Protein 3E19 (pdb70)

Solvent-accessible surface area: 13206 Å² total; per-residue (Å²): 158,109,80,32,37,0,34,123,5,21,98,47,42,96,0,56,1,68,71,23,77,49,46,109,70,3,77,36,81,0,4,8,6,0,3,5,61,27,0,63,1,45,0,65,104,88,134,34,8,1,15,0,24,1,28,43,4,91,0,0,0,12,68,63,24,0,26,99,0,27,0,94,56,123,125,38,36,0,0,14,66,4,21,95,47,38,105,0,60,1,68,59,28,11,13,38,100,83,5,75,41,111,0,4,43,11,0,2,4,58,23,0,61,0,49,0,60,87,24,107,30,83,24,80,0,36,0,24,0,28,62,17,168,44,61,2,38,18,6,18,0,0,21,0,25,0,102,60,122,214,101,92,66,21,27,0,26,126,5,25,82,56,32,102,0,51,2,57,66,21,75,49,32,36,120,6,102,107,117,0,4,51,24,0,1,4,58,23,0,51,0,67,0,53,67,32,78,122,157,5,69,0,28,0,22,0,31,40,8,148,46,61,5,40,72,63,42,0,23,103,0,32,0,98,75,134,145,134,80,32,31,0,10,122,5,26,91,48,3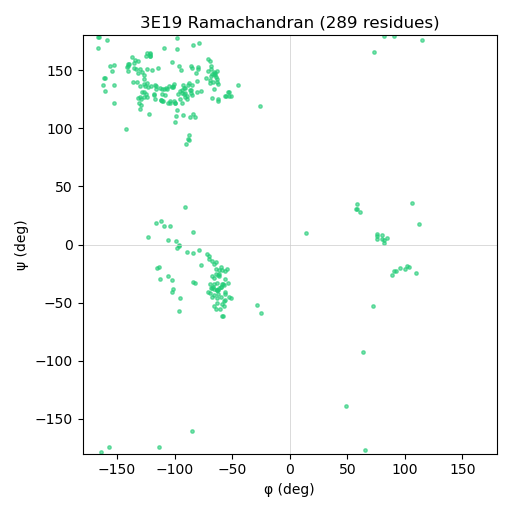0,107,0,50,2,45,57,52,123,145,21,127,34,119,1,4,16,18,0,1,3,60,28,0,68,0,56,0,83,76,21,78,108,159,14,74,0,20,0,24,0,28,59,5,140,29,52,3,39,66,62,30,0,28,85,0,22,0,86,80,102

InterPro domains:
  IPR007167 Ferrous iron transporter FeoA-like domain [PF04023] (5-76)
  IPR007167 Ferrous iron transporter FeoA-like domain [SM00899] (5-76)
  IPR008988 Transcriptional repressor, C-terminal [SSF50037] (7-76)
  IPR038157 Ferrous iron transporter, core domain [G3DSA:2.30.30.90] (14-77)

Foldseek 3Di:
DDKAQQLPDAAFWKWFFAFFDDDDVLVVVCVVQVRDGGWMKGFHHQVAFTWIATPNDIDTDHSVSSRRTITDID/DKDQQLPDAAFWKWFWAFFDDDPVLVVVCVVQVRDGGWMKGWHHHDPFFQTWMATPRDIDTHGSVSSRRIITGID/DWDKAQQLPDAAAWKWFWQFFPDPDPLCVVQVVLVQDGGWMKGWHHADPFDFTWIATPNDIDTHRSVSSRRTITTTD/DDKAQQLPDAAFWKWFWQDFLVCVVVCVVQVRDGGWIKGFHHDDPPAQTWMATPRRIDTHGSVRSRRTITGID

Nearest PDB structures (foldseek):
  3e19-assembly1_B  TM=1.014E+00  e=3.925E-15  Thermococcus thioreducens
  3e19-assembly1_A  TM=9.935E-01  e=1.085E-12  Thermococcus thioreducens
  3e19-assembly1_D  TM=9.941E-01  e=1.085E-12  Thermococcus thioreducens
  7r7b-assembly2_B  TM=9.389E-01  e=4.809E-07  Bacteroides fragilis
  2k4y-assembly1_A  TM=8.897E-01  e=1.355E-05  Clostridium acetobutylicum

Structure (mmCIF, N/CA/C/O backbone):
data_3E19
#
_entry.id   3E19
#
_cell.length_a   93.786
_cell.length_b   68.386
_cell.length_c   68.969
_cell.angle_alpha   90.00
_cell.angle_beta   132.67
_cell.angle_gamma   90.00
#
_symmetry.space_group_name_H-M   'C 1 2 1'
#
loop_
_entity.id
_entity.type
_entity.pdbx_description
1 polymer FeoA
2 non-polymer 'PHOSPHATE ION'
3 non-polymer GLYCEROL
4 water water
#
loop_
_atom_site.group_PDB
_atom_site.id
_atom_site.type_symbol
_atom_site.label_atom_id
_atom_site.label_alt_id
_atom_site.label_comp_id
_atom_site.label_asym_id
_atom_site.label_entity_id
_atom_site.label_seq_id
_atom_site.pdbx_PDB_ins_code
_atom_site.Cartn_x
_atom_site.Cartn_y
_atom_site.Cartn_z
_atom_site.occupancy
_atom_site.B_iso_or_equiv
_atom_site.auth_seq_id
_atom_site.auth_comp_id
_atom_site.auth_asym_id
_atom_site.auth_atom_id
_atom_site.pdbx_PDB_model_num
ATOM 1 N N . LEU A 1 2 ? 1.328 -9.393 8.686 1.00 39.95 2 LEU A N 1
ATOM 2 C CA . LEU A 1 2 ? 0.041 -8.690 8.333 1.00 39.84 2 LEU A CA 1
ATOM 3 C C . LEU A 1 2 ? 0.036 -7.245 8.820 1.00 38.31 2 LEU A C 1
ATOM 4 O O . LEU A 1 2 ? -1.010 -6.581 8.822 1.00 38.96 2 LEU A O 1
ATOM 9 N N . MET A 1 3 ? 1.217 -6.771 9.209 1.00 35.17 3 MET A N 1
ATOM 10 C CA . MET A 1 3 ? 1.383 -5.466 9.765 1.00 32.56 3 MET A CA 1
ATOM 11 C C . MET A 1 3 ? 1.971 -4.485 8.736 1.00 28.35 3 MET A C 1
ATOM 12 O O . MET A 1 3 ? 2.606 -4.865 7.767 1.00 25.56 3 MET A O 1
ATOM 17 N N . VAL A 1 4 ? 1.733 -3.216 8.980 1.00 25.34 4 VAL A N 1
ATOM 18 C CA . VAL A 1 4 ? 2.485 -2.151 8.342 1.00 22.59 4 VAL A CA 1
ATOM 19 C C . VAL A 1 4 ? 3.594 -1.778 9.300 1.00 21.82 4 VAL A C 1
ATOM 20 O O . VAL A 1 4 ? 3.343 -1.502 10.483 1.00 21.55 4 VAL A O 1
ATOM 24 N N . VAL A 1 5 ? 4.824 -1.832 8.796 1.00 19.87 5 VAL A N 1
ATOM 25 C CA . VAL A 1 5 ? 5.988 -1.451 9.567 1.00 19.80 5 VAL A CA 1
ATOM 26 C C . VAL A 1 5 ? 6.911 -0.583 8.761 1.00 19.78 5 VAL A C 1
ATOM 27 O O . VAL A 1 5 ? 6.891 -0.664 7.515 1.00 17.52 5 VAL A O 1
ATOM 31 N N . PRO A 1 6 ? 7.767 0.190 9.467 1.00 19.36 6 PRO A N 1
ATOM 32 C CA . PRO A 1 6 ? 8.771 0.933 8.729 1.00 19.13 6 PRO A CA 1
ATOM 33 C C . PRO A 1 6 ? 9.743 -0.042 8.046 1.00 19.26 6 PRO A C 1
ATOM 34 O O . PRO A 1 6 ? 9.964 -1.162 8.530 1.00 19.44 6 PRO A O 1
ATOM 38 N N . LEU A 1 7 ? 10.226 0.332 6.863 1.00 17.89 7 LEU A N 1
ATOM 39 C CA . LEU A 1 7 ? 11.170 -0.514 6.135 1.00 18.90 7 LEU A CA 1
ATOM 40 C C . LEU A 1 7 ? 12.365 -0.863 7.005 1.00 19.78 7 LEU A C 1
ATOM 41 O O . LEU A 1 7 ? 12.929 -1.958 6.886 1.00 19.09 7 LEU A O 1
ATOM 46 N N . SER A 1 8 ? 12.735 0.077 7.872 1.00 21.70 8 SER A N 1
ATOM 47 C CA . SER A 1 8 ? 13.832 -0.114 8.817 1.00 23.97 8 SER A CA 1
ATOM 48 C C . SER A 1 8 ? 13.634 -1.345 9.713 1.00 26.97 8 SER A C 1
ATOM 49 O O . SER A 1 8 ? 14.618 -1.882 10.217 1.00 29.68 8 SER A O 1
ATOM 52 N N . GLU A 1 9 ? 12.408 -1.832 9.906 1.00 28.19 9 GLU A N 1
ATOM 53 C CA . GLU A 1 9 ? 12.211 -3.007 10.776 1.00 29.47 9 GLU A CA 1
ATOM 54 C C . GLU A 1 9 ? 12.134 -4.304 10.022 1.00 29.09 9 GLU A C 1
ATOM 55 O O . GLU A 1 9 ? 11.946 -5.348 10.636 1.00 29.68 9 GLU A O 1
ATOM 61 N N . MET A 1 10 ? 12.241 -4.284 8.705 1.00 27.92 10 MET A N 1
ATOM 62 C CA . MET A 1 10 ? 12.001 -5.504 7.972 1.00 27.81 10 MET A CA 1
ATOM 63 C C . MET A 1 10 ? 13.270 -6.333 7.899 1.00 27.69 10 MET A C 1
ATOM 64 O O . MET A 1 10 ? 14.352 -5.809 8.021 1.00 27.94 10 MET A O 1
ATOM 69 N N . GLY A 1 11 ? 13.099 -7.640 7.759 1.00 27.54 11 GLY A N 1
ATOM 70 C CA . GLY A 1 11 ? 14.232 -8.567 7.770 1.00 27.92 11 GLY A CA 1
ATOM 71 C C . GLY A 1 11 ? 14.521 -9.179 6.417 1.00 26.65 11 GLY A C 1
ATOM 72 O O . GLY A 1 11 ? 13.730 -9.068 5.501 1.00 24.89 11 GLY A O 1
ATOM 73 N N . PRO A 1 12 ? 15.674 -9.863 6.302 1.00 26.86 12 PRO A N 1
ATOM 74 C CA . PRO A 1 12 ? 16.097 -10.487 5.066 1.00 25.98 12 PRO A CA 1
ATOM 75 C C . PRO A 1 12 ? 15.009 -11.397 4.535 1.00 25.54 12 PRO A C 1
ATOM 76 O O . PRO A 1 12 ? 14.426 -12.161 5.276 1.00 26.15 12 PRO A O 1
ATOM 80 N N . GLY A 1 13 ? 14.678 -11.264 3.264 1.00 24.20 13 GLY A N 1
ATOM 81 C CA . GLY A 1 13 ? 13.595 -12.034 2.728 1.00 24.53 13 GLY A CA 1
ATOM 82 C C . GLY A 1 13 ? 12.230 -11.397 2.796 1.00 24.09 13 GLY A C 1
ATOM 83 O O . GLY A 1 13 ? 11.372 -11.753 2.015 1.00 25.24 13 GLY A O 1
ATOM 84 N N . ASP A 1 14 ? 12.026 -10.450 3.696 1.00 23.64 14 ASP A N 1
ATOM 85 C CA . ASP A 1 14 ? 10.722 -9.792 3.799 1.00 23.84 14 ASP A CA 1
ATOM 86 C C . ASP A 1 14 ? 10.403 -9.024 2.510 1.00 24.16 14 ASP A C 1
ATOM 87 O O . ASP A 1 14 ? 11.282 -8.353 1.932 1.00 23.24 14 ASP A O 1
ATOM 92 N N . LYS A 1 15 ? 9.134 -9.099 2.106 1.00 22.72 15 LYS A N 1
ATOM 93 C CA . LYS A 1 15 ? 8.609 -8.436 0.928 1.00 22.61 15 LYS A CA 1
ATOM 94 C C . LYS A 1 15 ? 7.411 -7.646 1.403 1.00 21.11 15 LYS A C 1
ATOM 95 O O . LYS A 1 15 ? 6.666 -8.088 2.299 1.00 20.26 15 LYS A O 1
ATOM 101 N N . GLY A 1 16 ? 7.186 -6.495 0.789 1.00 18.74 16 GLY A N 1
ATOM 102 C CA . GLY A 1 16 ? 6.042 -5.674 1.138 1.00 18.34 16 GLY A CA 1
ATOM 103 C C . GLY A 1 16 ? 5.744 -4.589 0.134 1.00 17.54 16 GLY A C 1
ATOM 104 O O . GLY A 1 16 ? 6.477 -4.431 -0.851 1.00 17.75 16 GLY A O 1
ATOM 105 N N . ILE A 1 17 ? 4.686 -3.839 0.423 1.00 17.57 17 ILE A N 1
ATOM 106 C CA . ILE A 1 17 ? 4.166 -2.781 -0.465 1.00 18.84 17 ILE A CA 1
ATOM 107 C C . ILE A 1 17 ? 4.288 -1.467 0.270 1.00 17.19 17 ILE A C 1
ATOM 108 O O . ILE A 1 17 ? 3.785 -1.314 1.419 1.00 16.59 17 ILE A O 1
ATOM 113 N N . VAL A 1 18 ? 4.949 -0.522 -0.371 1.00 15.75 18 VAL A N 1
ATOM 114 C CA . VAL A 1 18 ? 5.039 0.809 0.155 1.00 14.70 18 VAL A CA 1
ATOM 115 C C . VAL A 1 18 ? 3.635 1.418 0.237 1.00 15.21 18 VAL A C 1
ATOM 116 O O . VAL A 1 18 ? 2.912 1.468 -0.753 1.00 14.44 18 VAL A O 1
ATOM 120 N N . VAL A 1 19 ? 3.242 1.861 1.435 1.00 15.21 19 VAL A N 1
ATOM 121 C CA . VAL A 1 19 ? 1.930 2.498 1.636 1.00 16.18 19 VAL A CA 1
ATOM 122 C C . VAL A 1 19 ? 1.989 3.974 2.051 1.00 17.61 19 VAL A C 1
ATOM 123 O O . VAL A 1 19 ? 1.003 4.687 1.881 1.00 18.30 19 VAL A O 1
ATOM 127 N N . ASN A 1 20 ? 3.119 4.449 2.580 1.00 18.07 20 ASN A N 1
ATOM 128 C CA . ASN A 1 20 ? 3.199 5.813 3.079 1.00 19.17 20 ASN A CA 1
ATOM 129 C C . ASN A 1 20 ? 4.649 6.207 3.205 1.00 19.04 20 ASN A C 1
ATOM 130 O O . ASN A 1 20 ? 5.484 5.396 3.615 1.00 18.77 20 ASN A O 1
ATOM 135 N N . ILE A 1 21 ? 4.949 7.430 2.780 1.00 19.34 21 ILE A N 1
ATOM 136 C CA . ILE A 1 21 ? 6.254 8.004 2.944 1.00 20.99 21 ILE A CA 1
ATOM 137 C C . ILE A 1 21 ? 6.110 9.137 3.983 1.00 22.31 21 ILE A C 1
ATOM 138 O O . ILE A 1 21 ? 5.288 10.037 3.820 1.00 22.10 21 ILE A O 1
ATOM 143 N N . LEU A 1 22 ? 6.877 9.080 5.053 1.00 23.19 22 LEU A N 1
ATOM 144 C CA . LEU A 1 22 ? 6.837 10.137 6.056 1.00 25.66 22 LEU A CA 1
ATOM 145 C C . LEU A 1 22 ? 7.891 11.224 5.782 1.00 27.63 22 LEU A C 1
ATOM 146 O O . LEU A 1 22 ? 9.024 10.940 5.437 1.00 27.12 22 LEU A O 1
ATOM 151 N N . GLY A 1 23 ? 7.492 12.477 5.934 1.00 30.84 23 GLY A N 1
ATOM 152 C CA . GLY A 1 23 ? 8.458 13.538 6.171 1.00 32.83 23 GLY A CA 1
ATOM 153 C C . GLY A 1 23 ? 8.757 14.481 5.049 1.00 34.16 23 GLY A C 1
ATOM 154 O O . GLY A 1 23 ? 9.911 14.951 4.928 1.00 37.39 23 GLY A O 1
ATOM 155 N N . GLY A 1 24 ? 7.751 14.809 4.248 1.00 34.40 24 GLY A N 1
ATOM 156 C CA . GLY A 1 24 ? 7.853 15.999 3.424 1.00 35.05 24 GLY A CA 1
ATOM 157 C C . GLY A 1 24 ? 8.441 15.773 2.049 1.00 35.51 24 GLY A C 1
ATOM 158 O O . GLY A 1 24 ? 8.804 14.642 1.686 1.00 36.69 24 GLY A O 1
ATOM 159 N N . HIS A 1 25 ? 8.534 16.848 1.278 1.00 34.86 25 HIS A N 1
ATOM 160 C CA . HIS A 1 25 ? 8.974 16.748 -0.105 1.00 34.65 25 HIS A CA 1
ATOM 161 C C . HIS A 1 25 ? 10.409 16.239 -0.206 1.00 33.30 25 HIS A C 1
ATOM 162 O O . HIS A 1 25 ? 10.733 15.531 -1.157 1.00 32.86 25 HIS A O 1
ATOM 169 N N . ASN A 1 26 ? 11.254 16.577 0.769 1.00 30.95 26 ASN A N 1
ATOM 170 C CA . ASN A 1 26 ? 12.656 16.223 0.689 1.00 29.80 26 ASN A CA 1
ATOM 171 C C . ASN A 1 26 ? 12.765 14.717 0.835 1.00 27.13 26 ASN A C 1
ATOM 172 O O . ASN A 1 26 ? 13.515 14.120 0.085 1.00 25.42 26 ASN A O 1
ATOM 177 N N . ALA A 1 27 ? 11.994 14.124 1.764 1.00 24.88 27 ALA A N 1
ATOM 178 C CA . ALA A 1 27 ? 12.003 12.660 1.983 1.00 23.92 27 ALA A CA 1
ATOM 179 C C . ALA A 1 27 ? 11.516 11.950 0.737 1.00 22.62 27 ALA A C 1
ATOM 180 O O . ALA A 1 27 ? 12.139 11.023 0.270 1.00 21.02 27 ALA A O 1
ATOM 182 N N . ARG A 1 28 ? 10.367 12.374 0.214 1.00 22.35 28 ARG A N 1
ATOM 183 C CA . ARG A 1 28 ? 9.848 11.791 -0.996 1.00 22.21 28 ARG A CA 1
ATOM 184 C C . ARG A 1 28 ? 10.816 11.856 -2.178 1.00 20.43 28 ARG A C 1
ATOM 185 O O . ARG A 1 28 ? 10.909 10.903 -2.922 1.00 18.44 28 ARG A O 1
ATOM 193 N N . GLN A 1 29 ? 11.495 12.998 -2.364 1.00 19.13 29 GLN A N 1
ATOM 194 C CA . GLN A 1 29 ? 12.492 13.191 -3.418 1.00 19.77 29 GLN A CA 1
ATOM 195 C C . GLN A 1 29 ? 13.692 12.250 -3.231 1.00 19.27 29 GLN A C 1
ATOM 196 O O . GLN A 1 29 ? 14.205 11.722 -4.188 1.00 20.04 29 GLN A O 1
ATOM 202 N N . LYS A 1 30 ? 14.114 12.045 -1.996 1.00 18.35 30 LYS A N 1
ATOM 203 C CA . LYS A 1 30 ? 15.207 11.146 -1.713 1.00 19.52 30 LYS A CA 1
ATOM 204 C C . LYS A 1 30 ? 14.857 9.673 -2.002 1.00 18.80 30 LYS A C 1
ATOM 205 O O . LYS A 1 30 ? 15.683 8.921 -2.476 1.00 19.21 30 LYS A O 1
ATOM 211 N N . LEU A 1 31 ? 13.619 9.295 -1.709 1.00 17.47 31 LEU A N 1
ATOM 212 C CA . LEU A 1 31 ? 13.187 7.872 -1.741 1.00 16.74 31 LEU A CA 1
ATOM 213 C C . LEU A 1 31 ? 12.797 7.403 -3.119 1.00 16.28 31 LEU A C 1
ATOM 214 O O . LEU A 1 31 ? 12.979 6.232 -3.466 1.00 15.93 31 LEU A O 1
ATOM 219 N N . VAL A 1 32 ? 12.247 8.316 -3.926 1.00 15.61 32 VAL A N 1
ATOM 220 C CA . VAL A 1 32 ? 11.818 7.963 -5.271 1.00 16.46 32 VAL A CA 1
ATOM 221 C C . VAL A 1 32 ? 13.011 7.551 -6.147 1.00 16.20 32 VAL A C 1
ATOM 222 O O . VAL A 1 32 ? 12.823 6.853 -7.121 1.00 16.13 32 VAL A O 1
ATOM 226 N N . SER A 1 33 ? 14.224 7.957 -5.777 1.00 16.06 33 SER A N 1
ATOM 227 C CA . SER A 1 33 ? 15.445 7.516 -6.480 1.00 16.64 33 SER A CA 1
ATOM 228 C C . SER A 1 33 ? 15.706 6.019 -6.382 1.00 16.55 33 SER A C 1
ATOM 229 O O . SER A 1 33 ? 16.552 5.461 -7.096 1.00 15.37 33 SER A O 1
ATOM 234 N N . MET A 1 34 ? 15.010 5.367 -5.450 1.00 16.87 34 MET A N 1
ATOM 235 C CA . MET A 1 34 ? 15.109 3.946 -5.282 1.00 16.97 34 MET A CA 1
ATOM 236 C C . MET A 1 34 ? 13.770 3.279 -5.571 1.00 16.75 34 MET A C 1
ATOM 237 O O . MET A 1 34 ? 13.532 2.135 -5.161 1.00 18.55 34 MET A O 1
ATOM 242 N N . GLY A 1 35 ? 12.879 3.972 -6.257 1.00 16.91 35 GLY A N 1
ATOM 243 C CA . GLY A 1 35 ? 11.607 3.397 -6.614 1.00 17.54 35 GLY A CA 1
ATOM 244 C C . GLY A 1 35 ? 10.593 3.413 -5.493 1.00 17.61 35 GLY A C 1
ATOM 245 O O . GLY A 1 35 ? 9.514 2.887 -5.656 1.00 18.69 35 GLY A O 1
ATOM 246 N N . LEU A 1 36 ? 10.901 4.012 -4.345 1.00 16.97 36 LEU A N 1
ATOM 247 C CA . LEU A 1 36 ? 10.003 3.913 -3.188 1.00 16.30 36 LEU A CA 1
ATOM 248 C C . LEU A 1 36 ? 8.922 4.978 -3.152 1.00 16.72 36 LEU A C 1
ATOM 249 O O . LEU A 1 36 ? 9.137 6.093 -2.662 1.00 17.43 36 LEU A O 1
ATOM 254 N N . THR A 1 37 ? 7.788 4.670 -3.771 1.00 15.68 37 THR A N 1
ATOM 255 C CA A THR A 1 37 ? 6.595 5.525 -3.779 0.50 16.65 37 THR A CA 1
ATOM 256 C CA B THR A 1 37 ? 6.607 5.538 -3.693 0.50 15.67 37 THR A CA 1
ATOM 257 C C . THR A 1 37 ? 5.437 4.596 -3.446 1.00 16.23 37 THR A C 1
ATOM 258 O O . THR A 1 37 ? 5.580 3.381 -3.638 1.00 15.23 37 THR A O 1
ATOM 265 N N . PRO A 1 38 ? 4.326 5.137 -2.918 1.00 16.78 38 PRO A N 1
ATOM 266 C CA . PRO A 1 38 ? 3.200 4.244 -2.568 1.00 17.07 38 PRO A CA 1
ATOM 267 C C . PRO A 1 38 ? 2.694 3.399 -3.717 1.00 17.03 38 PRO A C 1
ATOM 268 O O . PRO A 1 38 ? 2.389 3.911 -4.816 1.00 17.48 38 PRO A O 1
ATOM 272 N N . GLY A 1 39 ? 2.616 2.099 -3.458 1.00 16.83 39 GLY A N 1
ATOM 273 C CA . GLY A 1 39 ? 2.250 1.131 -4.483 1.00 15.92 39 GLY A CA 1
ATOM 274 C C . GLY A 1 39 ? 3.388 0.233 -4.927 1.00 15.74 39 GLY A C 1
ATOM 275 O O . GLY A 1 39 ? 3.156 -0.852 -5.428 1.00 14.68 39 GLY A O 1
ATOM 276 N N . ALA A 1 40 ? 4.625 0.677 -4.775 1.00 15.65 40 ALA A N 1
ATOM 277 C CA . ALA A 1 40 ? 5.782 -0.081 -5.234 1.00 16.27 40 ALA A CA 1
ATOM 278 C C . ALA A 1 40 ? 6.004 -1.313 -4.370 1.00 17.64 40 ALA A C 1
ATOM 279 O O . ALA A 1 40 ? 5.673 -1.286 -3.183 1.00 18.38 40 ALA A O 1
ATOM 281 N N . THR A 1 41 ? 6.554 -2.392 -4.944 1.00 18.40 41 THR A N 1
ATOM 282 C CA . THR A 1 41 ? 6.882 -3.597 -4.158 1.00 18.98 41 THR A CA 1
ATOM 283 C C . THR A 1 41 ? 8.368 -3.598 -3.861 1.00 18.69 41 THR A C 1
ATOM 284 O O . THR A 1 41 ? 9.158 -3.243 -4.714 1.00 17.45 41 THR A O 1
ATOM 288 N N . ILE A 1 42 ? 8.731 -3.966 -2.640 1.00 18.24 42 ILE A N 1
ATOM 289 C CA . ILE A 1 42 ? 10.115 -3.888 -2.167 1.00 19.47 42 ILE A CA 1
ATOM 290 C C . ILE A 1 42 ? 10.465 -5.206 -1.496 1.00 19.82 42 ILE A C 1
ATOM 291 O O . ILE A 1 42 ? 9.607 -5.824 -0.844 1.00 19.73 42 ILE A O 1
ATOM 296 N N . GLN A 1 43 ? 11.683 -5.694 -1.723 1.00 19.75 43 GLN A N 1
ATOM 297 C CA . GLN A 1 43 ? 12.160 -6.835 -0.948 1.00 21.80 43 GLN A CA 1
ATOM 298 C C . GLN A 1 43 ? 13.422 -6.452 -0.192 1.00 20.74 43 GLN A C 1
ATOM 299 O O . GLN A 1 43 ? 14.291 -5.754 -0.752 1.00 19.09 43 GLN A O 1
ATOM 305 N N . VAL A 1 44 ? 13.497 -6.863 1.066 1.00 20.38 44 VAL A N 1
ATOM 306 C CA . VAL A 1 44 ? 14.722 -6.651 1.856 1.00 20.85 44 VAL A CA 1
ATOM 307 C C . VAL A 1 44 ? 15.583 -7.904 1.638 1.00 21.71 44 VAL A C 1
ATOM 308 O O . VAL A 1 44 ? 15.107 -9.043 1.779 1.00 21.18 44 VAL A O 1
ATOM 312 N N . LEU A 1 45 ? 16.817 -7.664 1.230 1.00 21.51 45 LEU A N 1
ATOM 313 C CA . LEU A 1 45 ? 17.765 -8.703 0.979 1.00 22.82 45 LEU A CA 1
ATOM 314 C C . LEU A 1 45 ? 18.632 -8.920 2.224 1.00 25.03 45 LEU A C 1
ATOM 315 O O . LEU A 1 45 ? 18.837 -10.058 2.634 1.00 25.50 45 LEU A O 1
ATOM 320 N N . GLU A 1 46 ? 19.129 -7.830 2.821 1.00 25.80 46 GLU A N 1
ATOM 321 C CA . GLU A 1 46 ? 19.888 -7.905 4.055 1.00 27.70 46 GLU A CA 1
ATOM 322 C C . GLU A 1 46 ? 19.785 -6.644 4.852 1.00 28.33 46 GLU A C 1
ATOM 323 O O . GLU A 1 46 ? 19.491 -5.584 4.294 1.00 25.15 46 GLU A O 1
ATOM 329 N N . SER A 1 47 ? 19.968 -6.751 6.167 1.00 30.10 47 SER A N 1
ATOM 330 C CA . SER A 1 47 ? 20.124 -5.552 6.988 1.00 32.67 47 SER A CA 1
ATOM 331 C C . SER A 1 47 ? 21.562 -5.512 7.550 1.00 34.52 47 SER A C 1
ATOM 332 O O . SER A 1 47 ? 22.481 -4.940 6.873 1.00 35.99 47 SER A O 1
ATOM 335 N N . MET A 1 50 ? 25.672 -2.561 11.432 1.00 36.98 50 MET A N 1
ATOM 336 C CA . MET A 1 50 ? 26.700 -1.516 11.194 1.00 36.54 50 MET A CA 1
ATOM 337 C C . MET A 1 50 ? 26.611 -0.793 9.842 1.00 36.35 50 MET A C 1
ATOM 338 O O . MET A 1 50 ? 27.543 -0.020 9.442 1.00 37.07 50 MET A O 1
ATOM 340 N N . GLY A 1 51 ? 25.516 -1.034 9.116 1.00 33.91 51 GLY A N 1
ATOM 341 C CA . GLY A 1 51 ? 25.500 -0.693 7.715 1.00 31.50 51 GLY A CA 1
ATOM 342 C C . GLY A 1 51 ? 24.096 -0.503 7.214 1.00 29.33 51 GLY A C 1
ATOM 343 O O . GLY A 1 51 ? 23.151 -0.531 7.996 1.00 29.49 51 GLY A O 1
ATOM 344 N N . PRO A 1 52 ? 23.949 -0.306 5.905 1.00 26.91 52 PRO A N 1
ATOM 345 C CA . PRO A 1 52 ? 22.629 -0.035 5.407 1.00 25.85 52 PRO A CA 1
ATOM 346 C C . PRO A 1 52 ? 21.843 -1.294 5.161 1.00 24.23 52 PRO A C 1
ATOM 347 O O . PRO A 1 52 ? 22.362 -2.403 5.209 1.00 23.57 52 PRO A O 1
ATOM 351 N N . ILE A 1 53 ? 20.571 -1.102 4.877 1.00 22.65 53 ILE A N 1
ATOM 352 C CA . ILE A 1 53 ? 19.730 -2.173 4.413 1.00 21.66 53 ILE A CA 1
ATOM 353 C C . ILE A 1 53 ? 19.907 -2.300 2.917 1.00 20.59 53 ILE A C 1
ATOM 354 O O . ILE A 1 53 ? 19.907 -1.271 2.200 1.00 20.11 53 ILE A O 1
ATOM 359 N N . ILE A 1 54 ? 20.014 -3.537 2.417 1.00 19.38 54 ILE A N 1
ATOM 360 C CA . ILE A 1 54 ? 20.089 -3.791 0.982 1.00 19.51 54 ILE A CA 1
ATOM 361 C C . ILE A 1 54 ? 18.688 -4.239 0.563 1.00 18.52 54 ILE A C 1
ATOM 362 O O . ILE A 1 54 ? 18.127 -5.184 1.142 1.00 18.34 54 ILE A O 1
ATOM 367 N N . ILE A 1 55 ? 18.132 -3.509 -0.395 1.00 17.02 55 ILE A N 1
ATOM 368 C CA . ILE A 1 55 ? 16.829 -3.730 -0.899 1.00 16.92 55 ILE A CA 1
ATOM 369 C C . ILE A 1 55 ? 16.866 -4.000 -2.390 1.00 17.29 55 ILE A C 1
ATOM 370 O O . ILE A 1 55 ? 17.835 -3.633 -3.066 1.00 18.73 55 ILE A O 1
ATOM 375 N N . SER A 1 56 ? 15.775 -4.570 -2.886 1.00 16.97 56 SER A N 1
ATOM 376 C CA . SER A 1 56 ? 15.515 -4.725 -4.316 1.00 17.82 56 SER A CA 1
ATOM 377 C C . SER A 1 56 ? 14.146 -4.138 -4.679 1.00 17.65 56 SER A C 1
ATOM 378 O O . SER A 1 56 ? 13.120 -4.506 -4.067 1.00 17.15 56 SER A O 1
ATOM 381 N N . VAL A 1 57 ? 14.121 -3.251 -5.657 1.00 17.90 57 VAL A N 1
ATOM 382 C CA . VAL A 1 57 ? 12.850 -2.641 -6.125 1.00 17.91 57 VAL A CA 1
ATOM 383 C C . VAL A 1 57 ? 12.881 -2.750 -7.656 1.00 19.10 57 VAL A C 1
ATOM 384 O O . VAL A 1 57 ? 13.825 -2.320 -8.294 1.00 18.24 57 VAL A O 1
ATOM 388 N N . GLY A 1 58 ? 11.857 -3.337 -8.249 1.00 19.52 58 GLY A N 1
ATOM 389 C CA . GLY A 1 58 ? 11.799 -3.425 -9.689 1.00 21.58 58 GLY A CA 1
ATOM 390 C C . GLY A 1 58 ? 12.975 -4.215 -10.210 1.00 21.82 58 GLY A C 1
ATOM 391 O O . GLY A 1 58 ? 13.406 -4.023 -11.322 1.00 23.49 58 GLY A O 1
ATOM 392 N N . GLY A 1 59 ? 13.474 -5.126 -9.390 1.00 22.19 59 GLY A N 1
ATOM 393 C CA . GLY A 1 59 ? 14.5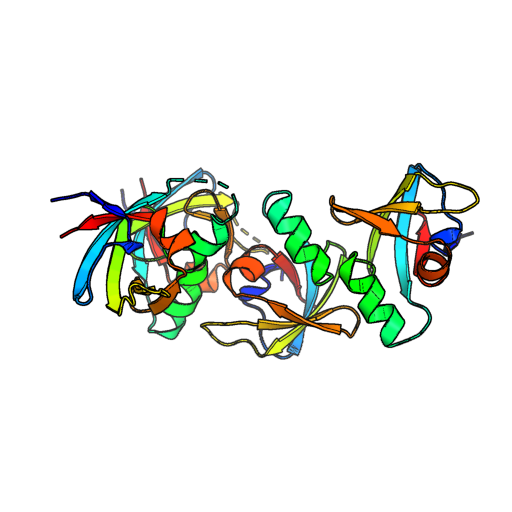99 -5.963 -9.768 1.00 21.98 59 GLY A CA 1
ATOM 394 C C . GLY A 1 59 ? 15.934 -5.266 -9.586 1.00 21.99 59 GLY A C 1
ATOM 395 O O . GLY A 1 59 ? 16.955 -5.829 -9.925 1.00 23.65 59 GLY A O 1
ATOM 396 N N . VAL A 1 60 ? 15.953 -4.046 -9.052 1.00 20.85 60 VAL A N 1
ATOM 397 C CA . VAL A 1 60 ? 17.201 -3.287 -8.935 1.00 19.01 60 VAL A CA 1
ATOM 398 C C . VAL A 1 60 ? 17.639 -3.200 -7.455 1.00 19.24 60 VAL A C 1
ATOM 399 O O . VAL A 1 60 ? 16.820 -2.910 -6.561 1.00 17.37 60 VAL A O 1
ATOM 403 N N . ARG A 1 61 ? 18.921 -3.450 -7.196 1.00 19.10 61 ARG A N 1
ATOM 404 C CA . ARG A 1 61 ? 19.411 -3.454 -5.821 1.00 19.71 61 ARG A CA 1
ATOM 405 C C . ARG A 1 61 ? 19.950 -2.099 -5.447 1.00 18.39 61 ARG A C 1
ATOM 406 O O . ARG A 1 61 ? 20.724 -1.484 -6.198 1.00 18.64 61 ARG A O 1
ATOM 414 N N . PHE A 1 62 ? 19.526 -1.645 -4.284 1.00 17.51 62 PHE A N 1
ATOM 415 C CA . PHE A 1 62 ? 20.006 -0.411 -3.648 1.00 16.98 62 PHE A CA 1
ATOM 416 C C . PHE A 1 62 ? 20.375 -0.626 -2.193 1.00 17.25 62 PHE A C 1
ATOM 417 O O . PHE A 1 62 ? 19.821 -1.501 -1.522 1.00 18.07 62 PHE A O 1
ATOM 425 N N . ALA A 1 63 ? 21.227 0.267 -1.670 1.00 16.76 63 ALA A N 1
ATOM 426 C CA . ALA A 1 63 ? 21.478 0.364 -0.247 1.00 16.54 63 ALA A CA 1
ATOM 427 C C . ALA A 1 63 ? 20.784 1.599 0.352 1.00 16.78 63 ALA A C 1
ATOM 428 O O . ALA A 1 63 ? 20.848 2.688 -0.230 1.00 17.14 63 ALA A O 1
ATOM 430 N N . ILE A 1 64 ? 20.148 1.439 1.508 1.00 17.16 64 ILE A N 1
ATOM 431 C CA . ILE A 1 64 ? 19.403 2.524 2.143 1.00 16.41 64 ILE A CA 1
ATOM 432 C C . ILE A 1 64 ? 19.744 2.513 3.619 1.00 18.12 64 ILE A C 1
ATOM 433 O O . ILE A 1 64 ? 19.891 1.435 4.234 1.00 16.98 64 ILE A O 1
ATOM 438 N N . GLY A 1 65 ? 19.910 3.708 4.188 1.00 19.17 65 GLY A N 1
ATOM 439 C CA . GLY A 1 65 ? 20.305 3.840 5.574 1.00 19.63 65 GLY A CA 1
ATOM 440 C C . GLY A 1 65 ? 19.066 3.631 6.414 1.00 20.66 65 GLY A C 1
ATOM 441 O O . GLY A 1 65 ? 17.971 3.903 5.974 1.00 19.92 65 GLY A O 1
ATOM 442 N N . LYS A 1 66 ? 19.249 3.165 7.636 1.00 22.13 66 LYS A N 1
ATOM 443 C CA . LYS A 1 66 ? 18.115 2.848 8.536 1.00 22.75 66 LYS A CA 1
ATOM 444 C C . LYS A 1 66 ? 17.354 4.107 8.896 1.00 21.81 66 LYS A C 1
ATOM 445 O O . LYS A 1 66 ? 16.157 4.069 9.102 1.00 21.93 66 LYS A O 1
ATOM 448 N N . GLY A 1 67 ? 18.043 5.239 8.909 1.00 21.01 67 GLY A N 1
ATOM 449 C CA . GLY A 1 67 ? 17.412 6.547 9.119 1.00 21.08 67 GLY A CA 1
ATOM 450 C C . GLY A 1 67 ? 16.350 6.853 8.087 1.00 20.58 67 GLY A C 1
ATOM 451 O O . GLY A 1 67 ? 15.183 7.013 8.404 1.00 19.06 67 GLY A O 1
ATOM 452 N N . LEU A 1 68 ? 16.767 6.924 6.836 1.00 19.25 68 LEU A N 1
ATOM 453 C CA . LEU A 1 68 ? 15.862 7.139 5.747 1.00 20.35 68 LEU A CA 1
ATOM 454 C C . LEU A 1 68 ? 14.824 6.012 5.599 1.00 19.03 68 LEU A C 1
ATOM 455 O O . LEU A 1 68 ? 13.666 6.291 5.286 1.00 20.33 68 LEU A O 1
ATOM 460 N N . ALA A 1 69 ? 15.225 4.757 5.806 1.00 18.61 69 ALA A N 1
ATOM 461 C CA . ALA A 1 69 ? 14.313 3.609 5.708 1.00 18.40 69 ALA A CA 1
ATOM 462 C C . ALA A 1 69 ? 13.156 3.684 6.741 1.00 18.97 69 ALA A C 1
ATOM 463 O O . ALA A 1 69 ? 12.088 3.118 6.533 1.00 17.62 69 ALA A O 1
ATOM 465 N N . GLY A 1 70 ? 13.404 4.392 7.843 1.00 19.56 70 GLY A N 1
ATOM 466 C CA . GLY A 1 70 ? 12.408 4.652 8.880 1.00 19.52 70 GLY A CA 1
ATOM 467 C C . GLY A 1 70 ? 11.261 5.519 8.414 1.00 19.87 70 GLY A C 1
ATOM 468 O O . GLY A 1 70 ? 10.237 5.528 9.065 1.00 21.39 70 GLY A O 1
ATOM 469 N N . ARG A 1 71 ? 11.425 6.222 7.282 1.00 18.56 71 ARG A N 1
ATOM 470 C CA A ARG A 1 71 ? 10.357 7.024 6.717 0.50 18.75 71 ARG A CA 1
ATOM 471 C CA B ARG A 1 71 ? 10.392 7.054 6.663 0.50 18.76 71 ARG A CA 1
ATOM 472 C C . ARG A 1 71 ? 9.437 6.284 5.734 1.00 18.14 71 ARG A C 1
ATOM 473 O O . ARG A 1 71 ? 8.419 6.814 5.291 1.00 17.79 71 ARG A O 1
ATOM 488 N N . VAL A 1 72 ? 9.782 5.045 5.408 1.00 17.22 72 VAL A N 1
ATOM 489 C CA . VAL A 1 72 ? 9.016 4.226 4.458 1.00 15.55 72 VAL A CA 1
ATOM 490 C C . VAL A 1 72 ? 8.093 3.244 5.145 1.00 15.62 72 VAL A C 1
ATOM 491 O O . VAL A 1 72 ? 8.520 2.215 5.686 1.00 15.54 72 VAL A O 1
ATOM 495 N N . MET A 1 73 ? 6.803 3.525 5.131 1.00 15.64 73 MET A N 1
ATOM 496 C CA . MET A 1 73 ? 5.872 2.564 5.712 1.00 15.62 73 MET A CA 1
ATOM 497 C C . MET A 1 73 ? 5.493 1.490 4.687 1.00 15.53 73 MET A C 1
ATOM 498 O O . MET A 1 73 ? 5.095 1.775 3.513 1.00 13.64 73 MET A O 1
ATOM 503 N N . VAL A 1 74 ? 5.639 0.246 5.129 1.00 13.38 74 VAL A N 1
ATOM 504 C CA . VAL A 1 74 ? 5.547 -0.900 4.269 1.00 14.79 74 VAL A CA 1
ATOM 505 C C . VAL A 1 74 ? 4.592 -1.949 4.831 1.00 16.26 74 VAL A C 1
ATOM 506 O O . VAL A 1 74 ? 4.770 -2.403 5.972 1.00 15.93 74 VAL A O 1
ATOM 510 N N . ARG A 1 75 ? 3.613 -2.343 4.030 1.00 17.41 75 ARG A N 1
ATOM 511 C CA . ARG A 1 75 ? 2.679 -3.426 4.383 1.00 20.55 75 ARG A CA 1
ATOM 512 C C . ARG A 1 75 ? 3.295 -4.764 3.976 1.00 21.38 75 ARG A C 1
ATOM 513 O O . ARG A 1 75 ? 3.480 -5.046 2.801 1.00 21.88 75 ARG A O 1
ATOM 521 N N . LYS A 1 76 ? 3.686 -5.564 4.963 1.00 23.91 76 LYS A N 1
ATOM 522 C CA . LYS A 1 76 ? 4.467 -6.789 4.744 1.00 26.49 76 LYS A CA 1
ATOM 523 C C . LYS A 1 76 ? 3.566 -7.787 4.056 1.00 27.10 76 LYS A C 1
ATOM 524 O O . LYS A 1 76 ? 2.407 -7.854 4.419 1.00 26.74 76 LYS A O 1
ATOM 530 N N . LEU A 1 77 ? 4.097 -8.559 3.104 1.00 28.18 77 LEU A N 1
ATOM 531 C CA . LEU A 1 77 ? 3.357 -9.599 2.399 1.00 29.51 77 LEU A CA 1
ATOM 532 C C . LEU A 1 77 ? 3.733 -10.986 2.964 1.00 30.90 77 LEU A C 1
ATOM 533 O O . LEU A 1 77 ? 4.482 -11.065 3.974 1.00 33.40 77 LEU A O 1
ATOM 538 N N . MET B 1 3 ? 29.185 2.699 10.304 1.00 30.87 3 MET B N 1
ATOM 539 C CA . MET B 1 3 ? 29.751 3.828 9.525 1.00 29.38 3 MET B CA 1
ATOM 540 C C . MET B 1 3 ? 29.820 3.483 8.013 1.00 26.52 3 MET B C 1
ATOM 541 O O . MET B 1 3 ? 30.410 4.229 7.250 1.00 25.85 3 MET B O 1
ATOM 546 N N . VAL B 1 4 ? 29.211 2.377 7.593 1.00 23.75 4 VAL B N 1
ATOM 547 C CA . VAL B 1 4 ? 28.988 2.140 6.156 1.00 22.72 4 VAL B CA 1
ATOM 548 C C . VAL B 1 4 ? 27.650 2.746 5.745 1.00 20.90 4 VAL B C 1
ATOM 549 O O . VAL B 1 4 ? 26.627 2.511 6.385 1.00 21.33 4 VAL B O 1
ATOM 553 N N . VAL B 1 5 ? 27.686 3.566 4.701 1.00 19.44 5 VAL B N 1
ATOM 554 C CA . VAL B 1 5 ? 26.560 4.308 4.248 1.00 18.54 5 VAL B CA 1
ATOM 555 C C . VAL B 1 5 ? 26.460 4.209 2.717 1.00 18.76 5 VAL B C 1
ATOM 556 O O . VAL B 1 5 ? 27.498 4.028 2.021 1.00 18.49 5 VAL B O 1
ATOM 560 N N . PRO B 1 6 ? 25.233 4.415 2.170 1.00 18.04 6 PRO B N 1
ATOM 561 C CA . PRO B 1 6 ? 25.146 4.582 0.725 1.00 16.22 6 PRO B CA 1
ATOM 562 C C . PRO B 1 6 ? 25.703 5.950 0.330 1.00 16.72 6 PRO B C 1
ATOM 563 O O . PRO B 1 6 ? 25.525 6.946 1.090 1.00 15.47 6 PRO B O 1
ATOM 567 N N . LEU B 1 7 ? 26.378 6.002 -0.821 1.00 16.06 7 LEU B N 1
ATOM 568 C CA . LEU B 1 7 ? 26.980 7.247 -1.325 1.00 16.73 7 LEU B CA 1
ATOM 569 C C . LEU B 1 7 ? 25.896 8.311 -1.457 1.00 16.30 7 LEU B C 1
ATOM 570 O O . LEU B 1 7 ? 26.123 9.486 -1.194 1.00 15.30 7 LEU B O 1
ATOM 575 N N . SER B 1 8 ? 24.696 7.871 -1.819 1.00 16.47 8 SER B N 1
ATOM 576 C CA . SER B 1 8 ? 23.553 8.749 -1.982 1.00 17.30 8 SER B CA 1
ATOM 577 C C . SER B 1 8 ? 23.161 9.538 -0.718 1.00 17.71 8 SER B C 1
ATOM 578 O O . SER B 1 8 ? 22.485 10.523 -0.849 1.00 19.01 8 SER B O 1
ATOM 581 N N . GLU B 1 9 ? 23.545 9.080 0.471 1.00 18.54 9 GLU B N 1
ATOM 582 C CA . GLU B 1 9 ? 23.185 9.736 1.763 1.00 19.81 9 GLU B CA 1
ATOM 583 C C . GLU B 1 9 ? 24.381 10.488 2.374 1.00 21.53 9 GLU B C 1
ATOM 584 O O . GLU B 1 9 ? 24.297 11.029 3.486 1.00 22.55 9 GLU B O 1
ATOM 590 N N . MET B 1 10 ? 25.499 10.532 1.674 1.00 21.16 10 MET B N 1
ATOM 591 C CA . MET B 1 10 ? 26.648 11.269 2.212 1.00 22.17 10 MET B CA 1
ATOM 592 C C . MET B 1 10 ? 26.480 12.758 1.950 1.00 22.03 10 MET B C 1
ATOM 593 O O . MET B 1 10 ? 25.945 13.168 0.933 1.00 22.16 10 MET B O 1
ATOM 598 N N . GLY B 1 11 ? 26.843 13.589 2.899 1.00 22.90 11 GLY B N 1
ATOM 599 C CA . GLY B 1 11 ? 26.688 15.021 2.662 1.00 23.02 11 GLY B CA 1
ATOM 600 C C . GLY B 1 11 ? 27.938 15.758 2.200 1.00 22.82 11 GLY B C 1
ATOM 601 O O . GLY B 1 11 ? 29.043 15.196 2.194 1.00 21.86 11 GLY B O 1
ATOM 602 N N . PRO B 1 12 ? 27.794 17.077 1.939 1.00 23.69 12 PRO B N 1
ATOM 603 C CA . PRO B 1 12 ? 28.907 17.901 1.532 1.00 22.99 12 PRO B CA 1
ATOM 604 C C . PRO B 1 12 ? 30.020 17.801 2.540 1.00 22.61 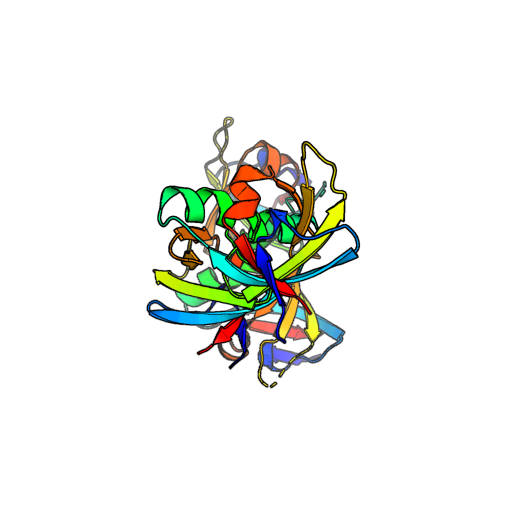12 PRO B C 1
ATOM 605 O O . PRO B 1 12 ? 29.800 17.935 3.726 1.00 21.89 12 PRO B O 1
ATOM 609 N N . GLY B 1 13 ? 31.215 17.492 2.063 1.00 22.56 13 GLY B N 1
ATOM 610 C CA . GLY B 1 13 ? 32.363 17.380 2.944 1.00 22.93 13 GLY B CA 1
ATOM 611 C C . GLY B 1 13 ? 32.670 15.967 3.415 1.00 22.34 13 GLY B C 1
ATOM 612 O O . GLY B 1 13 ? 33.749 15.697 3.842 1.00 24.10 13 GLY B O 1
ATOM 613 N N . ASP B 1 14 ? 31.714 15.062 3.352 1.00 21.41 14 ASP B N 1
ATOM 614 C CA . ASP B 1 14 ? 31.933 13.710 3.814 1.00 21.20 14 ASP B CA 1
ATOM 615 C C . ASP B 1 14 ? 32.893 13.023 2.875 1.00 20.43 14 ASP B C 1
ATOM 616 O O . ASP B 1 14 ? 32.789 13.191 1.656 1.00 18.09 14 ASP B O 1
ATOM 621 N N . LYS B 1 15 ? 33.809 12.264 3.472 1.00 21.38 15 LYS B N 1
ATOM 622 C CA . LYS B 1 15 ? 34.843 11.498 2.759 1.00 22.45 15 LYS B CA 1
ATOM 623 C C . LYS B 1 15 ? 34.639 10.036 3.111 1.00 20.18 15 LYS B C 1
ATOM 624 O O . LYS B 1 15 ? 34.258 9.724 4.240 1.00 20.14 15 LYS B O 1
ATOM 630 N N . GLY B 1 16 ? 34.981 9.129 2.217 1.00 17.55 16 GLY B N 1
ATOM 631 C CA . GLY B 1 16 ? 34.975 7.718 2.586 1.00 16.83 16 GLY B CA 1
ATOM 632 C C . GLY B 1 16 ? 35.695 6.842 1.589 1.00 16.35 16 GLY B C 1
ATOM 633 O O . GLY B 1 16 ? 36.169 7.319 0.585 1.00 16.67 16 GLY B O 1
ATOM 634 N N . ILE B 1 17 ? 35.760 5.557 1.871 1.00 15.70 17 ILE B N 1
ATOM 635 C CA . ILE B 1 17 ? 36.302 4.584 0.939 1.00 16.66 17 ILE B CA 1
ATOM 636 C C . ILE B 1 17 ? 35.183 3.681 0.429 1.00 15.48 17 ILE B C 1
ATOM 637 O O . ILE B 1 17 ? 34.380 3.146 1.226 1.00 13.60 17 ILE B O 1
ATOM 642 N N . VAL B 1 18 ? 35.097 3.540 -0.893 1.00 16.00 18 VAL B N 1
ATOM 643 C CA . VAL B 1 18 ? 34.146 2.614 -1.478 1.00 15.46 18 VAL B CA 1
ATOM 644 C C . VAL B 1 18 ? 34.460 1.209 -1.051 1.00 16.06 18 VAL B C 1
ATOM 645 O O . VAL B 1 18 ? 35.601 0.728 -1.246 1.00 17.80 18 VAL B O 1
ATOM 649 N N . VAL B 1 19 ? 33.471 0.520 -0.478 1.00 15.90 19 VAL B N 1
ATOM 650 C CA . VAL B 1 19 ? 33.645 -0.880 -0.049 1.00 16.76 19 VAL B CA 1
ATOM 651 C C . VAL B 1 19 ? 32.797 -1.894 -0.834 1.00 17.62 19 VAL B C 1
ATOM 652 O O . VAL B 1 19 ? 33.100 -3.064 -0.855 1.00 18.96 19 VAL B O 1
ATOM 656 N N . ASN B 1 20 ? 31.751 -1.471 -1.513 1.00 18.20 20 ASN B N 1
ATOM 657 C CA . ASN B 1 20 ? 30.942 -2.455 -2.253 1.00 19.08 20 ASN B CA 1
ATOM 658 C C . ASN B 1 20 ? 30.138 -1.724 -3.305 1.00 19.30 20 ASN B C 1
ATOM 659 O O . ASN B 1 20 ? 29.693 -0.580 -3.079 1.00 16.88 20 ASN B O 1
ATOM 664 N N . ILE B 1 21 ? 29.993 -2.386 -4.452 1.00 19.78 21 ILE B N 1
ATOM 665 C CA . ILE B 1 21 ? 29.151 -1.925 -5.559 1.00 21.11 21 ILE B CA 1
ATOM 666 C C . ILE B 1 21 ? 28.077 -2.945 -5.763 1.00 22.21 21 ILE B C 1
ATOM 667 O O . ILE B 1 21 ? 28.378 -4.146 -5.911 1.00 20.39 21 ILE B O 1
ATOM 672 N N . LEU B 1 22 ? 26.826 -2.472 -5.800 1.00 22.97 22 LEU B N 1
ATOM 673 C CA . LEU B 1 22 ? 25.695 -3.340 -6.095 1.00 23.73 22 LEU B CA 1
ATOM 674 C C . LEU B 1 22 ? 25.386 -3.254 -7.597 1.00 25.24 22 LEU B C 1
ATOM 675 O O . LEU B 1 22 ? 25.602 -2.219 -8.254 1.00 26.34 22 LEU B O 1
ATOM 680 N N . GLY B 1 23 ? 24.872 -4.331 -8.146 1.00 26.08 23 GLY B N 1
ATOM 681 C CA . GLY B 1 23 ? 24.347 -4.318 -9.521 1.00 26.97 23 GLY B CA 1
ATOM 682 C C . GLY B 1 23 ? 25.159 -5.210 -10.429 1.00 27.76 23 GLY B C 1
ATOM 683 O O . GLY B 1 23 ? 26.150 -5.787 -10.025 1.00 28.02 23 GLY B O 1
ATOM 684 N N . GLY B 1 24 ? 24.711 -5.322 -11.663 1.00 29.52 24 GLY B N 1
ATOM 685 C CA . GLY B 1 24 ? 25.381 -6.132 -12.660 1.00 29.59 24 GLY B CA 1
ATOM 686 C C . GLY B 1 24 ? 26.518 -5.406 -13.365 1.00 29.97 24 GLY B C 1
ATOM 687 O O . GLY B 1 24 ? 27.064 -4.420 -12.869 1.00 28.12 24 GLY B O 1
ATOM 688 N N . HIS B 1 25 ? 26.885 -5.923 -14.533 1.00 29.93 25 HIS B N 1
ATOM 689 C CA . HIS B 1 25 ? 28.101 -5.505 -15.192 1.00 29.88 25 HIS B CA 1
ATOM 690 C C . HIS B 1 25 ? 27.899 -4.122 -15.655 1.00 28.45 25 HIS B C 1
ATOM 691 O O . HIS B 1 25 ? 28.810 -3.325 -15.643 1.00 26.90 25 HIS B O 1
ATOM 698 N N . ASN B 1 26 ? 26.664 -3.840 -16.040 1.00 28.11 26 ASN B N 1
ATOM 699 C CA . ASN B 1 26 ? 26.273 -2.548 -16.518 1.00 28.48 26 ASN B CA 1
ATOM 700 C C . ASN B 1 26 ? 26.521 -1.444 -15.484 1.00 26.34 26 ASN B C 1
ATOM 701 O O . ASN B 1 26 ? 27.082 -0.410 -15.787 1.00 26.33 26 ASN B O 1
ATOM 706 N N . ALA B 1 27 ? 26.030 -1.679 -14.274 1.00 24.74 27 ALA B N 1
ATOM 707 C CA . ALA B 1 27 ? 26.195 -0.731 -13.181 1.00 23.77 27 ALA B CA 1
ATOM 708 C C . ALA B 1 27 ? 27.693 -0.567 -12.871 1.00 22.46 27 ALA B C 1
ATOM 709 O O . ALA B 1 27 ? 28.164 0.534 -12.683 1.00 21.79 27 ALA B O 1
ATOM 711 N N . ARG B 1 28 ? 28.444 -1.657 -12.845 1.00 22.53 28 ARG B N 1
ATOM 712 C CA . ARG B 1 28 ? 29.880 -1.604 -12.488 1.00 22.93 28 ARG B CA 1
ATOM 713 C C . ARG B 1 28 ? 30.619 -0.780 -13.514 1.00 21.97 28 ARG B C 1
ATOM 714 O O . ARG B 1 28 ? 31.462 0.030 -13.165 1.00 19.75 28 ARG B O 1
ATOM 722 N N . GLN B 1 29 ? 30.236 -0.930 -14.791 1.00 21.20 29 GLN B N 1
ATOM 723 C CA . GLN B 1 29 ? 30.877 -0.164 -15.887 1.00 21.84 29 GLN B CA 1
ATOM 724 C C . GLN B 1 29 ? 30.629 1.326 -15.818 1.00 21.02 29 GLN B C 1
ATOM 725 O O . GLN B 1 29 ? 31.526 2.121 -15.995 1.00 21.54 29 GLN B O 1
ATOM 728 N N . LYS B 1 30 ? 29.395 1.723 -15.538 1.00 21.57 30 LYS B N 1
ATOM 729 C CA . LYS B 1 30 ? 29.096 3.104 -15.331 1.00 21.61 30 LYS B CA 1
ATOM 730 C C . LYS B 1 30 ? 29.890 3.700 -14.155 1.00 20.65 30 LYS B C 1
ATOM 731 O O . LYS B 1 30 ? 30.397 4.801 -14.238 1.00 21.36 30 LYS B O 1
ATOM 737 N N . LEU B 1 31 ? 29.935 2.967 -13.059 1.00 19.95 31 LEU B N 1
ATOM 738 C CA . LEU B 1 31 ? 30.536 3.438 -11.803 1.00 19.28 31 LEU B CA 1
ATOM 739 C C . LEU B 1 31 ? 32.059 3.535 -11.889 1.00 20.36 31 LEU B C 1
ATOM 740 O O . LEU B 1 31 ? 32.668 4.533 -11.457 1.00 19.97 31 LEU B O 1
ATOM 745 N N . VAL B 1 32 ? 32.684 2.545 -12.528 1.00 21.13 32 VAL B N 1
ATOM 746 C CA . VAL B 1 32 ? 34.134 2.592 -12.773 1.00 22.34 32 VAL B CA 1
ATOM 747 C C . VAL B 1 32 ? 34.532 3.784 -13.668 1.00 23.14 32 VAL B C 1
ATOM 748 O O . VAL B 1 32 ? 35.637 4.333 -13.511 1.00 23.90 32 VAL B O 1
ATOM 752 N N . SER B 1 33 ? 33.630 4.269 -14.520 1.00 23.22 33 SER B N 1
ATOM 753 C CA . SER B 1 33 ? 33.935 5.461 -15.321 1.00 23.36 33 SER B CA 1
ATOM 754 C C . SER B 1 33 ? 34.055 6.707 -14.491 1.00 23.47 33 SER B C 1
ATOM 755 O O . SER B 1 33 ? 34.510 7.754 -14.959 1.00 22.83 33 SER B O 1
ATOM 758 N N . MET B 1 34 ? 33.594 6.643 -13.257 1.00 22.43 34 MET B N 1
ATOM 759 C CA . MET B 1 34 ? 33.738 7.766 -12.374 1.00 23.93 34 MET B CA 1
ATOM 760 C C . MET B 1 34 ? 34.706 7.440 -11.241 1.00 21.73 34 MET B C 1
ATOM 761 O O . MET B 1 34 ? 34.670 8.101 -10.200 1.00 22.04 34 MET B O 1
ATOM 766 N N . GLY B 1 35 ? 35.551 6.421 -11.437 1.00 19.49 35 GLY B N 1
ATOM 767 C CA . GLY B 1 35 ? 36.504 5.973 -10.415 1.00 18.89 35 GLY B CA 1
ATOM 768 C C . GLY B 1 35 ? 35.919 5.166 -9.250 1.00 18.89 35 GLY B C 1
ATOM 769 O O . GLY B 1 35 ? 36.619 4.888 -8.239 1.00 17.57 35 GLY B O 1
ATOM 770 N N . LEU B 1 36 ? 34.621 4.857 -9.302 1.00 17.62 36 LEU B N 1
ATOM 771 C CA . LEU B 1 36 ? 33.965 4.177 -8.164 1.00 17.55 36 LEU B CA 1
ATOM 772 C C . LEU B 1 36 ? 34.065 2.678 -8.239 1.00 17.88 36 LEU B C 1
ATOM 773 O O . LEU B 1 36 ? 33.252 1.981 -8.897 1.00 18.53 36 LEU B O 1
ATOM 778 N N . THR B 1 37 ? 35.103 2.188 -7.566 1.00 17.67 37 THR B N 1
ATOM 779 C CA . THR B 1 37 ? 35.426 0.779 -7.456 1.00 18.96 37 THR B CA 1
ATOM 780 C C . THR B 1 37 ? 35.910 0.565 -5.995 1.00 17.51 37 THR B C 1
ATOM 781 O O . THR B 1 37 ? 36.378 1.517 -5.376 1.00 16.68 37 THR B O 1
ATOM 785 N N . PRO B 1 38 ? 35.764 -0.638 -5.444 1.00 16.58 38 PRO B N 1
ATOM 786 C CA . PRO B 1 38 ? 36.209 -0.906 -4.062 1.00 17.93 38 PRO B CA 1
ATOM 787 C C . PRO B 1 38 ? 37.669 -0.449 -3.820 1.00 17.99 38 PRO B C 1
ATOM 788 O O . PRO B 1 38 ? 38.595 -0.703 -4.655 1.00 17.93 38 PRO B O 1
ATOM 792 N N . GLY B 1 39 ? 37.817 0.332 -2.757 1.00 17.09 39 GLY B N 1
ATOM 793 C CA . GLY B 1 39 ? 39.108 0.841 -2.335 1.00 17.16 39 GLY B CA 1
ATOM 794 C C . GLY B 1 39 ? 39.353 2.267 -2.715 1.00 16.27 39 GLY B C 1
ATOM 795 O O . GLY B 1 39 ? 40.204 2.921 -2.122 1.00 15.72 39 GLY B O 1
ATOM 796 N N . ALA B 1 40 ? 38.579 2.788 -3.685 1.00 17.26 40 ALA B N 1
ATOM 797 C CA . ALA B 1 40 ? 38.707 4.187 -4.096 1.00 17.79 40 ALA B CA 1
ATOM 798 C C . ALA B 1 40 ? 38.246 5.143 -2.993 1.00 18.45 40 ALA B C 1
ATOM 799 O O . ALA B 1 40 ? 37.294 4.836 -2.270 1.00 18.94 40 ALA B O 1
ATOM 801 N N . THR B 1 41 ? 38.896 6.300 -2.876 1.00 19.92 41 THR B N 1
ATOM 802 C CA . THR B 1 41 ? 38.455 7.363 -1.923 1.00 20.63 41 THR B CA 1
ATOM 803 C C . THR B 1 41 ? 37.575 8.404 -2.617 1.00 20.64 41 THR B C 1
ATOM 804 O O . THR B 1 41 ? 37.889 8.895 -3.724 1.00 20.53 41 THR B O 1
ATOM 808 N N . ILE B 1 42 ? 36.450 8.715 -1.986 1.00 19.69 42 ILE B N 1
ATOM 809 C CA . ILE B 1 42 ? 35.454 9.629 -2.559 1.00 20.71 42 ILE B CA 1
ATOM 810 C C . ILE B 1 42 ? 35.147 10.756 -1.534 1.00 21.31 42 ILE B C 1
ATOM 811 O O . ILE B 1 42 ? 35.170 10.516 -0.317 1.00 20.34 42 ILE B O 1
ATOM 816 N N . GLN B 1 43 ? 34.943 11.975 -2.032 1.00 20.37 43 GLN B N 1
ATOM 817 C CA . GLN B 1 43 ? 34.501 13.081 -1.197 1.00 21.12 43 GLN B CA 1
ATOM 818 C C . GLN B 1 43 ? 33.311 13.674 -1.870 1.00 19.43 43 GLN B C 1
ATOM 819 O O . GLN B 1 43 ? 33.310 13.876 -3.077 1.00 21.21 43 GLN B O 1
ATOM 825 N N . VAL B 1 44 ? 32.257 13.877 -1.116 1.00 19.34 44 VAL B N 1
ATOM 826 C CA . VAL B 1 44 ? 31.041 14.540 -1.638 1.00 19.02 44 VAL B CA 1
ATOM 827 C C . VAL B 1 44 ? 31.213 16.057 -1.504 1.00 20.15 44 VAL B C 1
ATOM 828 O O . VAL B 1 44 ? 31.611 16.567 -0.450 1.00 20.71 44 VAL B O 1
ATOM 832 N N . LEU B 1 45 ? 30.939 16.747 -2.597 1.00 20.54 45 LEU B N 1
ATOM 833 C CA . LEU B 1 45 ? 31.125 18.155 -2.726 1.00 21.83 45 LEU B CA 1
ATOM 834 C C . LEU B 1 45 ? 29.810 18.915 -2.594 1.00 22.82 45 LEU B C 1
ATOM 835 O O . LEU B 1 45 ? 29.800 19.967 -1.978 1.00 22.73 45 LEU B O 1
ATOM 840 N N . GLU B 1 46 ? 28.736 18.385 -3.185 1.00 23.39 46 GLU B N 1
ATOM 841 C CA . GLU B 1 46 ? 27.397 18.978 -3.120 1.00 24.48 46 GLU B CA 1
ATOM 842 C C . GLU B 1 46 ? 26.375 17.846 -3.271 1.00 24.29 46 GLU B C 1
ATOM 843 O O . GLU B 1 46 ? 26.560 16.939 -4.079 1.00 23.29 46 GLU B O 1
ATOM 849 N N . SER B 1 47 ? 25.323 17.875 -2.476 1.00 25.13 47 SER B N 1
ATOM 850 C CA . SER B 1 47 ? 24.259 16.863 -2.582 1.00 27.90 47 SER B CA 1
ATOM 851 C C . SER B 1 47 ? 22.916 17.454 -2.100 1.00 30.15 47 SER B C 1
ATOM 852 O O . SER B 1 47 ? 22.824 17.931 -0.964 1.00 32.19 47 SER B O 1
ATOM 855 N N . HIS B 1 48 ? 21.907 17.459 -2.960 1.00 31.26 48 HIS B N 1
ATOM 856 C CA . HIS B 1 48 ? 20.549 17.888 -2.603 1.00 32.46 48 HIS B CA 1
ATOM 857 C C . HIS B 1 48 ? 19.589 16.708 -2.878 1.00 32.25 48 HIS B C 1
ATOM 858 O O . HIS B 1 48 ? 20.011 15.783 -3.559 1.00 31.89 48 HIS B O 1
ATOM 865 N N . PRO B 1 49 ? 18.355 16.713 -2.304 1.00 31.92 49 PRO B N 1
ATOM 866 C CA . PRO B 1 49 ? 17.337 15.646 -2.463 1.00 32.29 49 PRO B CA 1
ATOM 867 C C . PRO B 1 49 ? 17.530 14.984 -3.803 1.00 32.00 49 PRO B C 1
ATOM 868 O O . PRO B 1 49 ? 17.601 13.767 -3.833 1.00 31.84 49 PRO B O 1
ATOM 872 N N . MET B 1 50 ? 17.591 15.725 -4.903 1.00 32.26 50 MET B N 1
ATOM 873 C CA . MET B 1 50 ? 16.938 15.445 -6.157 1.00 33.00 50 MET B CA 1
ATOM 874 C C . MET B 1 50 ? 18.215 14.978 -6.979 1.00 32.65 50 MET B C 1
ATOM 875 O O . MET B 1 50 ? 18.122 14.207 -7.944 1.00 33.83 50 MET B O 1
ATOM 880 N N . GLY B 1 51 ? 19.407 15.462 -6.605 1.00 32.35 51 GLY B N 1
ATOM 881 C CA . GLY B 1 51 ? 20.659 15.130 -7.313 1.00 31.55 51 GLY B CA 1
ATOM 882 C C . GLY B 1 51 ? 20.774 16.013 -8.527 1.00 30.44 51 GLY B C 1
ATOM 883 O O . GLY B 1 51 ? 19.869 16.809 -8.766 1.00 31.73 51 GLY B O 1
ATOM 884 N N . PRO B 1 52 ? 21.860 15.881 -9.310 1.00 28.82 52 PRO B N 1
ATOM 885 C CA . PRO B 1 52 ? 22.946 14.920 -9.152 1.00 27.61 52 PRO B CA 1
ATOM 886 C C . PRO B 1 52 ? 23.798 15.263 -7.959 1.00 25.62 52 PRO B C 1
ATOM 887 O O . PRO B 1 52 ? 23.744 16.385 -7.492 1.00 25.70 52 PRO B O 1
ATOM 891 N N . ILE B 1 53 ? 24.546 14.285 -7.460 1.00 23.57 53 ILE B N 1
ATOM 892 C CA . ILE B 1 53 ? 25.529 14.518 -6.402 1.00 22.49 53 ILE B CA 1
ATOM 893 C C . ILE B 1 53 ? 26.822 14.892 -7.094 1.00 21.67 53 ILE B C 1
ATOM 894 O O . ILE B 1 53 ? 27.178 14.277 -8.091 1.00 22.02 53 ILE B O 1
ATOM 899 N N . ILE B 1 54 ? 27.512 15.889 -6.579 1.00 20.82 54 ILE B N 1
ATOM 900 C CA . ILE B 1 54 ? 28.867 16.240 -7.086 1.00 20.77 54 ILE B CA 1
ATOM 901 C C . ILE B 1 54 ? 29.906 15.645 -6.168 1.00 19.47 54 ILE B C 1
ATOM 902 O O . ILE B 1 54 ? 29.886 15.856 -4.947 1.00 18.45 54 ILE B O 1
ATOM 907 N N . ILE B 1 55 ? 30.750 14.813 -6.759 1.00 17.90 55 ILE B N 1
ATOM 908 C CA . ILE B 1 55 ? 31.746 14.084 -6.044 1.00 17.79 55 ILE B CA 1
ATOM 909 C C . ILE B 1 55 ? 33.156 14.335 -6.636 1.00 16.55 55 ILE B C 1
ATOM 910 O O . ILE B 1 55 ? 33.312 14.778 -7.769 1.00 15.93 55 ILE B O 1
ATOM 915 N N . SER B 1 56 ? 34.166 14.012 -5.851 1.00 17.05 56 SER B N 1
ATOM 916 C CA . SER B 1 56 ? 35.520 14.027 -6.280 1.00 18.44 56 SER B CA 1
ATOM 917 C C . SER B 1 56 ? 36.195 12.702 -5.918 1.00 18.78 56 SER B C 1
ATOM 918 O O . SER B 1 56 ? 36.154 12.266 -4.739 1.00 18.57 56 SER B O 1
ATOM 921 N N . VAL B 1 57 ? 36.793 12.082 -6.935 1.00 19.02 57 VAL B N 1
ATOM 922 C CA . VAL B 1 57 ? 37.503 10.785 -6.829 1.00 20.39 57 VAL B CA 1
ATOM 923 C C . VAL B 1 57 ? 38.869 10.975 -7.462 1.00 21.81 57 VAL B C 1
ATOM 924 O O . VAL B 1 57 ? 38.967 11.382 -8.629 1.00 22.85 57 VAL B O 1
ATOM 928 N N . GLY B 1 58 ? 39.925 10.761 -6.670 1.00 24.85 58 GLY B N 1
ATOM 929 C CA . GLY B 1 58 ? 41.313 10.930 -7.148 1.00 24.76 58 GLY B CA 1
ATOM 930 C C . GLY B 1 58 ? 41.599 12.295 -7.668 1.00 25.42 58 GLY B C 1
ATOM 931 O O . GLY B 1 58 ? 42.407 12.470 -8.599 1.00 26.19 58 GLY B O 1
ATOM 932 N N . GLY B 1 59 ? 40.904 13.283 -7.085 1.00 25.60 59 GLY B N 1
ATOM 933 C CA . GLY B 1 59 ? 41.006 14.656 -7.511 1.00 25.49 59 GLY B CA 1
ATOM 934 C C . GLY B 1 59 ? 40.178 15.054 -8.713 1.00 25.68 59 GLY B C 1
ATOM 935 O O . GLY B 1 59 ? 40.256 16.190 -9.153 1.00 26.86 59 GLY B O 1
ATOM 936 N N . VAL B 1 60 ? 39.394 14.142 -9.280 1.00 24.77 60 VAL B N 1
ATOM 937 C CA . VAL B 1 60 ? 38.617 14.473 -10.462 1.00 24.12 60 VAL B CA 1
ATOM 938 C C . VAL B 1 60 ? 37.145 14.591 -10.095 1.00 24.16 60 VAL B C 1
ATOM 939 O O . VAL B 1 60 ? 36.593 13.732 -9.408 1.00 24.39 60 VAL B O 1
ATOM 943 N N . ARG B 1 61 ? 36.497 15.638 -10.587 1.00 24.59 61 ARG B N 1
ATOM 944 C CA . ARG B 1 61 ? 35.110 15.895 -10.248 1.00 25.71 61 ARG B CA 1
ATOM 945 C C . ARG B 1 61 ? 34.145 15.176 -11.176 1.00 23.76 61 ARG B C 1
ATOM 946 O O . ARG B 1 61 ? 34.317 15.171 -12.408 1.00 22.91 61 ARG B O 1
ATOM 954 N N . PHE B 1 62 ? 33.082 14.627 -10.590 1.00 22.91 62 PHE B N 1
ATOM 955 C CA . PHE B 1 62 ? 32.027 13.939 -11.344 1.00 21.99 62 PHE B CA 1
ATOM 956 C C . PHE B 1 62 ? 30.665 14.248 -10.756 1.00 21.61 62 PHE B C 1
ATOM 957 O O . PHE B 1 62 ? 30.546 14.526 -9.537 1.00 21.57 62 PHE B O 1
ATOM 965 N N . ALA B 1 63 ? 29.649 14.184 -11.610 1.00 21.00 63 ALA B N 1
ATOM 966 C CA . ALA B 1 63 ? 28.250 14.309 -11.209 1.00 20.97 63 ALA B CA 1
ATOM 967 C C . ALA B 1 63 ? 27.656 12.930 -11.288 1.00 20.83 63 ALA B C 1
ATOM 968 O O . ALA B 1 63 ? 27.730 12.296 -12.356 1.00 21.20 63 ALA B O 1
ATOM 970 N N . ILE B 1 64 ? 27.133 12.429 -10.170 1.00 18.44 64 ILE B N 1
ATOM 971 C CA . ILE B 1 64 ? 26.480 11.115 -10.156 1.00 19.07 64 ILE B CA 1
ATOM 972 C C . ILE B 1 64 ? 24.991 11.267 -9.782 1.00 19.74 64 ILE B C 1
ATOM 973 O O . ILE B 1 64 ? 24.636 12.022 -8.892 1.00 18.72 64 ILE B O 1
ATOM 978 N N . GLY B 1 65 ? 24.115 10.557 -10.476 1.00 20.43 65 GLY B N 1
ATOM 979 C CA . GLY B 1 65 ? 22.705 10.577 -10.118 1.00 20.31 65 GLY B CA 1
ATOM 980 C C . GLY B 1 65 ? 22.439 9.892 -8.790 1.00 20.71 65 GLY B C 1
ATOM 981 O O . GLY B 1 65 ? 23.180 9.001 -8.374 1.00 18.69 65 GLY B O 1
ATOM 982 N N . LYS B 1 66 ? 21.365 10.319 -8.136 1.00 20.49 66 LYS B N 1
ATOM 983 C CA . LYS B 1 66 ? 20.988 9.812 -6.832 1.00 21.24 66 LYS B CA 1
ATOM 984 C C . LYS B 1 66 ? 20.687 8.327 -6.843 1.00 20.67 66 LYS B C 1
ATOM 985 O O . LYS B 1 66 ? 21.054 7.604 -5.918 1.00 20.62 66 LYS B O 1
ATOM 991 N N . GLY B 1 67 ? 20.063 7.841 -7.906 1.00 19.63 67 GLY B N 1
ATOM 992 C CA . GLY B 1 67 ? 19.796 6.393 -7.990 1.00 20.30 67 GLY B CA 1
ATOM 993 C C . GLY B 1 67 ? 21.069 5.558 -8.091 1.00 18.41 67 GLY B C 1
ATOM 994 O O . GLY B 1 67 ? 21.245 4.602 -7.358 1.00 19.60 67 GLY B O 1
ATOM 995 N N . LEU B 1 68 ? 21.920 5.894 -9.049 1.00 17.95 68 LEU B N 1
ATOM 996 C CA . LEU B 1 68 ? 23.174 5.177 -9.249 1.00 17.64 68 LEU B CA 1
ATOM 997 C C . LEU B 1 68 ? 24.037 5.275 -7.981 1.00 16.14 68 LEU B C 1
ATOM 998 O O . LEU B 1 68 ? 24.659 4.303 -7.578 1.00 17.43 68 LEU B O 1
ATOM 1003 N N . ALA B 1 69 ? 24.003 6.416 -7.310 1.00 16.13 69 ALA B N 1
ATOM 1004 C CA . ALA B 1 69 ? 24.770 6.597 -6.050 1.00 16.41 69 ALA B CA 1
ATOM 1005 C C . ALA B 1 69 ? 24.268 5.659 -4.974 1.00 16.08 69 ALA B C 1
ATOM 1006 O O . ALA B 1 69 ? 25.019 5.299 -4.063 1.00 16.77 69 ALA B O 1
ATOM 1008 N N . GLY B 1 70 ? 22.997 5.251 -5.083 1.00 16.76 70 GLY B N 1
ATOM 1009 C CA . GLY B 1 70 ? 22.384 4.300 -4.142 1.00 17.49 70 GLY B CA 1
ATOM 1010 C C . GLY B 1 70 ? 22.904 2.874 -4.320 1.00 17.84 70 GLY B C 1
ATOM 1011 O O . GLY B 1 70 ? 22.574 2.002 -3.529 1.00 18.15 70 GLY B O 1
ATOM 1012 N N . ARG B 1 71 ? 23.696 2.647 -5.383 1.00 17.92 71 ARG B N 1
ATOM 1013 C CA . ARG B 1 71 ? 24.351 1.358 -5.601 1.00 19.00 71 ARG B CA 1
ATOM 1014 C C . ARG B 1 71 ? 25.718 1.231 -4.959 1.00 18.39 71 ARG B C 1
ATOM 1015 O O . ARG B 1 71 ? 26.309 0.145 -5.045 1.00 18.61 71 ARG B O 1
ATOM 1023 N N . VAL B 1 72 ? 26.229 2.323 -4.382 1.00 16.99 72 VAL B N 1
ATOM 1024 C CA . VAL B 1 72 ? 27.620 2.406 -3.906 1.00 16.34 72 VAL B CA 1
ATOM 1025 C C . VAL B 1 72 ? 27.590 2.481 -2.380 1.00 17.53 72 VAL B C 1
ATOM 1026 O O . VAL B 1 72 ? 26.973 3.397 -1.828 1.00 16.10 72 VAL B O 1
ATOM 1030 N N . MET B 1 73 ? 28.296 1.563 -1.714 1.00 17.44 73 MET B N 1
ATOM 1031 C CA . MET B 1 73 ? 28.423 1.563 -0.275 1.00 18.53 73 MET B CA 1
ATOM 1032 C C . MET B 1 73 ? 29.830 2.020 0.057 1.00 17.77 73 MET B C 1
ATOM 1033 O O . MET B 1 73 ? 30.836 1.599 -0.573 1.00 16.69 73 MET B O 1
ATOM 1038 N N . VAL B 1 74 ? 29.899 2.919 1.013 1.00 16.37 74 VAL B N 1
ATOM 1039 C CA . VAL B 1 74 ? 31.121 3.588 1.333 1.00 17.00 74 VAL B CA 1
ATOM 1040 C C . VAL B 1 74 ? 31.348 3.495 2.855 1.00 17.27 74 VAL B C 1
ATOM 1041 O O . VAL B 1 74 ? 30.421 3.713 3.600 1.00 16.81 74 VAL B O 1
ATOM 1045 N N . ARG B 1 75 ? 32.573 3.200 3.304 1.00 17.49 75 ARG B N 1
ATOM 1046 C CA . ARG B 1 75 ? 32.944 3.331 4.712 1.00 17.66 75 ARG B CA 1
ATOM 1047 C C . ARG B 1 75 ? 33.337 4.780 4.940 1.00 18.71 75 ARG B C 1
ATOM 1048 O O . ARG B 1 75 ? 34.330 5.299 4.389 1.00 16.63 75 ARG B O 1
ATOM 1056 N N . LYS B 1 76 ? 32.526 5.468 5.715 1.00 21.17 76 LYS B N 1
ATOM 1057 C CA . LYS B 1 76 ? 32.811 6.873 6.026 1.00 24.00 76 LYS B CA 1
ATOM 1058 C C . LYS B 1 76 ? 34.116 7.046 6.806 1.00 24.53 76 LYS B C 1
ATOM 1059 O O . LYS B 1 76 ? 34.410 6.238 7.670 1.00 26.12 76 LYS B O 1
ATOM 1065 N N . LEU B 1 77 ? 34.886 8.095 6.534 1.00 26.10 77 LEU B N 1
ATOM 1066 C CA . LEU B 1 77 ? 36.132 8.377 7.301 1.00 27.08 77 LEU B CA 1
ATOM 1067 C C . LEU B 1 77 ? 35.980 9.594 8.233 1.00 29.29 77 LEU B C 1
ATOM 1068 O O . LEU B 1 77 ? 35.303 10.571 7.878 1.00 30.89 77 LEU B O 1
ATOM 1073 N N . MET C 1 1 ? 61.033 -7.249 1.007 1.00 36.94 1 MET C N 1
ATOM 1074 C CA . MET C 1 1 ? 60.908 -6.375 -0.185 1.00 36.16 1 MET C CA 1
ATOM 1075 C C . MET C 1 1 ? 59.450 -6.277 -0.629 1.00 33.96 1 MET C C 1
ATOM 1076 O O . MET C 1 1 ? 58.864 -7.239 -1.173 1.00 34.24 1 MET C O 1
ATOM 1081 N N . LEU C 1 2 ? 58.876 -5.110 -0.399 1.00 29.63 2 LEU C N 1
ATOM 1082 C CA . LEU C 1 2 ? 57.564 -4.815 -0.907 1.00 26.93 2 LEU C CA 1
ATOM 1083 C C . LEU C 1 2 ? 57.770 -4.513 -2.388 1.00 25.43 2 LEU C C 1
ATOM 1084 O O . LEU C 1 2 ? 58.640 -3.730 -2.721 1.00 23.41 2 LEU C O 1
ATOM 1089 N N . MET C 1 3 ? 56.967 -5.113 -3.278 1.00 25.05 3 MET C N 1
ATOM 1090 C CA . MET C 1 3 ? 57.089 -4.860 -4.708 1.00 25.69 3 MET C CA 1
ATOM 1091 C C . MET C 1 3 ? 56.144 -3.744 -5.099 1.00 24.70 3 MET C C 1
ATOM 1092 O O . MET C 1 3 ? 54.938 -3.912 -5.021 1.00 25.37 3 MET C O 1
ATOM 1097 N N . VAL C 1 4 ? 56.717 -2.602 -5.467 1.00 23.82 4 VAL C N 1
ATOM 1098 C CA . VAL C 1 4 ? 55.984 -1.456 -5.913 1.00 22.86 4 VAL C CA 1
ATOM 1099 C C . VAL C 1 4 ? 56.482 -1.134 -7.295 1.00 21.75 4 VAL C C 1
ATOM 1100 O O . VAL C 1 4 ? 57.639 -0.766 -7.493 1.00 21.16 4 VAL C O 1
ATOM 1104 N N . VAL C 1 5 ? 55.611 -1.323 -8.265 1.00 20.97 5 VAL C N 1
ATOM 1105 C CA . VAL C 1 5 ? 56.037 -1.253 -9.675 1.00 20.87 5 VAL C CA 1
ATOM 1106 C C . VAL C 1 5 ? 54.991 -0.562 -10.503 1.00 20.20 5 VAL C C 1
ATOM 1107 O O . VAL C 1 5 ? 53.831 -0.559 -10.105 1.00 19.71 5 VAL C O 1
ATOM 1111 N N . PRO C 1 6 ? 55.390 0.038 -11.640 1.00 19.98 6 PRO C N 1
ATOM 1112 C CA . PRO C 1 6 ? 54.411 0.567 -12.575 1.00 19.56 6 PRO C CA 1
ATOM 1113 C C . PRO C 1 6 ? 53.554 -0.525 -13.191 1.00 19.50 6 PRO C C 1
ATOM 1114 O O . PRO C 1 6 ? 54.002 -1.657 -13.402 1.00 19.76 6 PRO C O 1
ATOM 1118 N N . LEU C 1 7 ? 52.309 -0.191 -13.486 1.00 18.65 7 LEU C N 1
ATOM 1119 C CA . LEU C 1 7 ? 51.418 -1.174 -14.038 1.00 18.55 7 LEU C CA 1
ATOM 1120 C C . LEU C 1 7 ? 52.020 -1.713 -15.330 1.00 19.17 7 LEU C C 1
ATOM 1121 O O . LEU C 1 7 ? 51.848 -2.876 -15.619 1.00 19.40 7 LEU C O 1
ATOM 1126 N N . SER C 1 8 ? 52.728 -0.869 -16.077 1.00 20.45 8 SER C N 1
ATOM 1127 C CA . SER C 1 8 ? 53.441 -1.262 -17.325 1.00 22.36 8 SER C CA 1
ATOM 1128 C C . SER C 1 8 ? 54.418 -2.426 -17.168 1.00 23.47 8 SER C C 1
ATOM 1129 O O . SER C 1 8 ? 54.763 -3.076 -18.171 1.00 25.26 8 SER C O 1
ATOM 1132 N N . GLU C 1 9 ? 54.872 -2.687 -15.940 1.00 23.88 9 GLU C N 1
ATOM 1133 C CA . GLU C 1 9 ? 55.810 -3.758 -15.668 1.00 25.37 9 GLU C CA 1
ATOM 1134 C C . GLU C 1 9 ? 55.172 -5.020 -15.136 1.00 25.93 9 GLU C C 1
ATOM 1135 O O . GLU C 1 9 ? 55.870 -5.973 -14.875 1.00 26.93 9 GLU C O 1
ATOM 1141 N N . MET C 1 10 ? 53.851 -5.054 -15.024 1.00 25.68 10 MET C N 1
ATOM 1142 C CA . MET C 1 10 ? 53.185 -6.191 -14.441 1.00 25.47 10 MET C CA 1
ATOM 1143 C C . MET C 1 10 ? 52.707 -7.141 -15.528 1.00 25.35 10 MET C C 1
ATOM 1144 O O . MET C 1 10 ? 52.448 -6.760 -16.643 1.00 26.72 10 MET C O 1
ATOM 1149 N N . GLY C 1 11 ? 52.586 -8.393 -15.198 1.00 26.70 11 GLY C N 1
ATOM 1150 C CA . GLY C 1 11 ? 52.306 -9.389 -16.228 1.00 27.26 11 GLY C CA 1
ATOM 1151 C C . GLY C 1 11 ? 51.024 -10.112 -15.925 1.00 26.68 11 GLY C C 1
ATOM 1152 O O . GLY C 1 11 ? 50.544 -10.063 -14.804 1.00 26.06 11 GLY C O 1
ATOM 1153 N N . PRO C 1 12 ? 50.487 -10.820 -16.927 1.00 27.39 12 PRO C N 1
ATOM 1154 C CA . PRO C 1 12 ? 49.265 -11.574 -16.776 1.00 27.19 12 PRO C CA 1
ATOM 1155 C C . PRO C 1 12 ? 49.262 -12.372 -15.472 1.00 26.71 12 PRO C C 1
ATOM 1156 O O . PRO C 1 12 ? 50.282 -12.977 -15.083 1.00 27.49 12 PRO C O 1
ATOM 1160 N N . GLY C 1 13 ? 48.131 -12.354 -14.794 1.00 25.21 13 GLY C N 1
ATOM 1161 C CA . GLY C 1 13 ? 48.025 -12.953 -13.494 1.00 25.71 13 GLY C CA 1
ATOM 1162 C C . GLY C 1 13 ? 48.362 -12.065 -12.307 1.00 25.39 13 GLY C C 1
ATOM 1163 O O . GLY C 1 13 ? 47.892 -12.354 -11.225 1.00 26.69 13 GLY C O 1
ATOM 1164 N N . ASP C 1 14 ? 49.201 -11.034 -12.459 1.00 25.46 14 ASP C N 1
ATOM 1165 C CA . ASP C 1 14 ? 49.528 -10.159 -11.312 1.00 25.80 14 ASP C CA 1
ATOM 1166 C C . ASP C 1 14 ? 48.284 -9.421 -10.835 1.00 25.10 14 ASP C C 1
ATOM 1167 O O . ASP C 1 14 ? 47.424 -9.025 -11.655 1.00 24.04 14 ASP C O 1
ATOM 1172 N N . LYS C 1 15 ? 48.199 -9.228 -9.521 1.00 24.30 15 LYS C N 1
ATOM 1173 C CA . LYS C 1 15 ? 47.201 -8.369 -8.907 1.00 24.45 15 LYS C CA 1
ATOM 1174 C C . LYS C 1 15 ? 47.892 -7.394 -7.976 1.00 22.34 15 LYS C C 1
ATOM 1175 O O . LYS C 1 15 ? 48.869 -7.750 -7.306 1.00 20.10 15 LYS C O 1
ATOM 1181 N N . GLY C 1 16 ? 47.323 -6.215 -7.852 1.00 20.26 16 GLY C N 1
ATOM 1182 C CA . GLY C 1 16 ? 47.838 -5.242 -6.926 1.00 20.45 16 GLY C CA 1
ATOM 1183 C C . GLY C 1 16 ? 46.863 -4.106 -6.625 1.00 19.36 16 GLY C C 1
ATOM 1184 O O . GLY C 1 16 ? 45.751 -4.040 -7.163 1.00 20.33 16 GLY C O 1
ATOM 1185 N N . ILE C 1 17 ? 47.328 -3.190 -5.806 1.00 17.53 17 ILE C N 1
ATOM 1186 C CA . ILE C 1 17 ? 46.552 -2.038 -5.360 1.00 17.94 17 ILE C CA 1
ATOM 1187 C C . ILE C 1 17 ? 47.270 -0.807 -5.856 1.00 16.08 17 ILE C C 1
ATOM 1188 O O . ILE C 1 17 ? 48.474 -0.643 -5.624 1.00 16.58 17 ILE C O 1
ATOM 1193 N N . VAL C 1 18 ? 46.554 0.090 -6.512 1.00 15.58 18 VAL C N 1
ATOM 1194 C CA . VAL C 1 18 ? 47.157 1.328 -6.966 1.00 15.01 18 VAL C CA 1
ATOM 1195 C C . VAL C 1 18 ? 47.567 2.182 -5.771 1.00 17.39 18 VAL C C 1
ATOM 1196 O O . VAL C 1 18 ? 46.761 2.392 -4.843 1.00 16.90 18 VAL C O 1
ATOM 1200 N N . VAL C 1 19 ? 48.785 2.717 -5.821 1.00 17.99 19 VAL C N 1
ATOM 1201 C CA . VAL C 1 19 ? 49.319 3.488 -4.706 1.00 19.42 19 VAL C CA 1
ATOM 1202 C C . VAL C 1 19 ? 49.484 4.937 -5.102 1.00 20.35 19 VAL C C 1
ATOM 1203 O O . VAL C 1 19 ? 49.325 5.790 -4.253 1.00 22.18 19 VAL C O 1
ATOM 1207 N N . ASN C 1 20 ? 49.731 5.215 -6.370 1.00 19.72 20 ASN C N 1
ATOM 1208 C CA . ASN C 1 20 ? 50.045 6.555 -6.830 1.00 21.78 20 ASN C CA 1
ATOM 1209 C C . ASN C 1 20 ? 49.827 6.674 -8.315 1.00 20.80 20 ASN C C 1
ATOM 1210 O O . ASN C 1 20 ? 50.106 5.752 -9.019 1.00 20.38 20 ASN C O 1
ATOM 1215 N N . ILE C 1 21 ? 49.346 7.818 -8.762 1.00 21.07 21 ILE C N 1
ATOM 1216 C CA . ILE C 1 21 ? 49.252 8.138 -10.160 1.00 23.18 21 ILE C CA 1
ATOM 1217 C C . ILE C 1 21 ? 50.284 9.233 -10.415 1.00 24.89 21 ILE C C 1
ATOM 1218 O O . ILE C 1 21 ? 50.230 10.258 -9.761 1.00 24.26 21 ILE C O 1
ATOM 1223 N N . LEU C 1 22 ? 51.216 9.021 -11.340 1.00 27.12 22 LEU C N 1
ATOM 1224 C CA . LEU C 1 22 ? 52.253 10.017 -11.670 1.00 29.41 22 LEU C CA 1
ATOM 1225 C C . LEU C 1 22 ? 51.715 10.985 -12.720 1.00 31.16 22 LEU C C 1
ATOM 1226 O O . LEU C 1 22 ? 51.120 10.555 -13.683 1.00 30.73 22 LEU C O 1
ATOM 1231 N N . GLY C 1 23 ? 51.910 12.292 -12.513 1.00 34.14 23 GLY C N 1
ATOM 1232 C CA . GLY C 1 23 ? 51.681 13.299 -13.562 1.00 36.12 23 GLY C CA 1
ATOM 1233 C C . GLY C 1 23 ? 50.538 14.290 -13.416 1.00 37.92 23 GLY C C 1
ATOM 1234 O O . GLY C 1 23 ? 50.138 14.951 -14.391 1.00 38.79 23 GLY C O 1
ATOM 1235 N N . GLY C 1 24 ? 50.015 14.454 -12.217 1.00 39.52 24 GLY C N 1
ATOM 1236 C CA . GLY C 1 24 ? 48.927 15.393 -12.037 1.00 41.03 24 GLY C CA 1
ATOM 1237 C C . GLY C 1 24 ? 47.765 15.283 -13.025 1.00 41.70 24 GLY C C 1
ATOM 1238 O O . GLY C 1 24 ? 47.377 14.187 -13.416 1.00 42.43 24 GLY C O 1
ATOM 1239 N N . HIS C 1 25 ? 47.274 16.448 -13.465 1.00 42.37 25 HIS C N 1
ATOM 1240 C CA . HIS C 1 25 ? 45.892 16.676 -13.902 1.00 41.77 25 HIS C CA 1
ATOM 1241 C C . HIS C 1 25 ? 45.329 15.845 -15.023 1.00 41.58 25 HIS C C 1
ATOM 1242 O O . HIS C 1 25 ? 44.332 15.133 -14.823 1.00 41.75 25 HIS C O 1
ATOM 1243 N N . ASN C 1 26 ? 45.951 15.953 -16.192 1.00 40.83 26 ASN C N 1
ATOM 1244 C CA . ASN C 1 26 ? 45.500 15.256 -17.400 1.00 40.91 26 ASN C CA 1
ATOM 1245 C C . ASN C 1 26 ? 45.588 13.742 -17.224 1.00 38.58 26 ASN C C 1
ATOM 1246 O O . ASN C 1 26 ? 44.716 13.008 -17.681 1.00 38.11 26 ASN C O 1
ATOM 1251 N N . ALA C 1 27 ? 46.662 13.305 -16.567 1.00 37.46 27 ALA C N 1
ATOM 1252 C CA . ALA C 1 27 ? 46.917 11.882 -16.261 1.00 35.26 27 ALA C CA 1
ATOM 1253 C C . ALA C 1 27 ? 45.813 11.289 -15.389 1.00 33.09 27 ALA C C 1
ATOM 1254 O O . ALA C 1 27 ? 45.208 10.266 -15.734 1.00 31.14 27 ALA C O 1
ATOM 1256 N N . ARG C 1 28 ? 45.575 11.933 -14.250 1.00 31.89 28 ARG C N 1
ATOM 1257 C CA . ARG C 1 28 ? 44.499 11.521 -13.332 1.00 31.87 28 ARG C CA 1
ATOM 1258 C C . ARG C 1 28 ? 43.134 11.397 -14.048 1.00 29.54 28 ARG C C 1
ATOM 1259 O O . ARG C 1 28 ? 42.442 10.406 -13.890 1.00 26.61 28 ARG C O 1
ATOM 1267 N N . GLN C 1 29 ? 42.775 12.359 -14.886 1.00 29.12 29 GLN C N 1
ATOM 1268 C CA . GLN C 1 29 ? 41.481 12.288 -15.574 1.00 29.65 29 GLN C CA 1
ATOM 1269 C C . GLN C 1 29 ? 41.430 11.153 -16.602 1.00 28.51 29 GLN C C 1
ATOM 1270 O O . GLN C 1 29 ? 40.405 10.475 -16.774 1.00 28.37 29 GLN C O 1
ATOM 1276 N N . LYS C 1 30 ? 42.534 10.918 -17.291 1.00 28.15 30 LYS C N 1
ATOM 1277 C CA . LYS C 1 30 ? 42.592 9.802 -18.236 1.00 27.79 30 LYS C CA 1
ATOM 1278 C C . LYS C 1 30 ? 42.491 8.445 -17.515 1.00 26.19 30 LYS C C 1
ATOM 1279 O O . LYS C 1 30 ? 41.823 7.513 -17.977 1.00 26.39 30 LYS C O 1
ATOM 1285 N N . LEU C 1 31 ? 43.127 8.355 -16.358 1.00 22.80 31 LEU C N 1
ATOM 1286 C CA . LEU C 1 31 ? 43.171 7.100 -15.604 1.00 21.57 31 LEU C CA 1
ATOM 1287 C C . LEU C 1 31 ? 41.933 6.781 -14.714 1.00 21.13 31 LEU C C 1
ATOM 1288 O O . LEU C 1 31 ? 41.549 5.616 -14.554 1.00 19.43 31 LEU C O 1
ATOM 1293 N N . VAL C 1 32 ? 41.295 7.814 -14.162 1.00 20.91 32 VAL C N 1
ATOM 1294 C CA . VAL C 1 32 ? 40.216 7.584 -13.205 1.00 21.95 32 VAL C CA 1
ATOM 1295 C C . VAL C 1 32 ? 39.037 6.947 -13.941 1.00 21.83 32 VAL C C 1
ATOM 1296 O O . VAL C 1 32 ? 38.308 6.168 -13.367 1.00 21.71 32 VAL C O 1
ATOM 1300 N N . SER C 1 33 ? 38.911 7.215 -15.239 1.00 22.66 33 SER C N 1
ATOM 1301 C CA . SER C 1 33 ? 37.851 6.633 -16.061 1.00 24.17 33 SER C CA 1
ATOM 1302 C C . SER C 1 33 ? 38.022 5.122 -16.316 1.00 23.40 33 SER C C 1
ATOM 1303 O O . SER C 1 33 ? 37.109 4.460 -16.816 1.00 22.17 33 SER C O 1
ATOM 1306 N N . MET C 1 34 ? 39.174 4.572 -15.944 1.00 21.63 34 MET C N 1
ATOM 1307 C CA . MET C 1 34 ? 39.387 3.106 -15.986 1.00 22.18 34 MET C CA 1
ATOM 1308 C C . MET C 1 34 ? 39.449 2.559 -14.573 1.00 20.39 34 MET C C 1
ATOM 1309 O O . MET C 1 34 ? 39.936 1.437 -14.334 1.00 19.12 34 MET C O 1
ATOM 1314 N N . GLY C 1 35 ? 38.977 3.374 -13.629 1.00 20.00 35 GLY C N 1
ATOM 1315 C CA . GLY C 1 35 ? 38.967 3.007 -12.211 1.00 19.85 35 GLY C CA 1
ATOM 1316 C C . GLY C 1 35 ? 40.340 3.102 -11.549 1.00 19.55 35 GLY C C 1
ATOM 1317 O O . GLY C 1 35 ? 40.496 2.695 -10.391 1.00 18.13 35 GLY C O 1
ATOM 1318 N N . LEU C 1 36 ? 41.344 3.640 -12.262 1.00 18.53 36 LEU C N 1
ATOM 1319 C CA . LEU C 1 36 ? 42.725 3.683 -11.750 1.00 18.38 36 LEU C CA 1
ATOM 1320 C C . LEU C 1 36 ? 42.980 4.967 -10.932 1.00 18.28 36 LEU C C 1
ATOM 1321 O O . LEU C 1 36 ? 43.298 6.042 -11.466 1.00 17.45 36 LEU C O 1
ATOM 1326 N N . THR C 1 37 ? 42.724 4.815 -9.636 1.00 18.07 37 THR C N 1
ATOM 1327 C CA . THR C 1 37 ? 42.893 5.805 -8.596 1.00 19.51 37 THR C CA 1
ATOM 1328 C C . THR C 1 37 ? 43.486 5.063 -7.367 1.00 18.13 37 THR C C 1
ATOM 1329 O O . THR C 1 37 ? 43.296 3.853 -7.234 1.00 16.75 37 THR C O 1
ATOM 1333 N N . PRO C 1 38 ? 44.198 5.778 -6.481 1.00 17.98 38 PRO C N 1
ATOM 1334 C CA . PRO C 1 38 ? 44.727 5.094 -5.318 1.00 18.52 38 PRO C CA 1
ATOM 1335 C C . PRO C 1 38 ? 43.715 4.310 -4.514 1.00 18.81 38 PRO C C 1
ATOM 1336 O O . PRO C 1 38 ? 42.623 4.793 -4.192 1.00 21.16 38 PRO C O 1
ATOM 1340 N N . GLY C 1 39 ? 44.052 3.048 -4.293 1.00 19.22 39 GLY C N 1
ATOM 1341 C CA . GLY C 1 39 ? 43.278 2.113 -3.504 1.00 17.74 39 GLY C CA 1
ATOM 1342 C C . GLY C 1 39 ? 42.502 1.110 -4.308 1.00 17.06 39 GLY C C 1
ATOM 1343 O O . GLY C 1 39 ? 42.097 0.111 -3.795 1.00 16.14 39 GLY C O 1
ATOM 1344 N N . ALA C 1 40 ? 42.263 1.372 -5.587 1.00 17.48 40 ALA C N 1
ATOM 1345 C CA . ALA C 1 40 ? 41.647 0.385 -6.464 1.00 17.67 40 ALA C CA 1
ATOM 1346 C C . ALA C 1 40 ? 42.565 -0.813 -6.665 1.00 19.08 40 ALA C C 1
ATOM 1347 O O . ALA C 1 40 ? 43.785 -0.655 -6.659 1.00 17.40 40 ALA C O 1
ATOM 1349 N N . THR C 1 41 ? 41.955 -2.001 -6.850 1.00 20.26 41 THR C N 1
ATOM 1350 C CA . THR C 1 41 ? 42.663 -3.246 -7.124 1.00 20.94 41 THR C CA 1
ATOM 1351 C C . THR C 1 41 ? 42.567 -3.545 -8.612 1.00 21.17 41 THR C C 1
ATOM 1352 O O . THR C 1 41 ? 41.539 -3.351 -9.250 1.00 19.91 41 THR C O 1
ATOM 1356 N N . ILE C 1 42 ? 43.688 -3.944 -9.159 1.00 21.23 42 ILE C N 1
ATOM 1357 C CA . ILE C 1 42 ? 43.809 -4.225 -10.557 1.00 23.11 42 ILE C CA 1
ATOM 1358 C C . ILE C 1 42 ? 44.325 -5.654 -10.719 1.00 23.30 42 ILE C C 1
ATOM 1359 O O . ILE C 1 42 ? 45.189 -6.102 -9.948 1.00 21.02 42 ILE C O 1
ATOM 1364 N N . GLN C 1 43 ? 43.764 -6.368 -11.693 1.00 24.10 43 GLN C N 1
ATOM 1365 C CA . GLN C 1 43 ? 44.357 -7.586 -12.194 1.00 25.97 43 GLN C CA 1
ATOM 1366 C C . GLN C 1 43 ? 44.740 -7.441 -13.635 1.00 24.91 43 GLN C C 1
ATOM 1367 O O . GLN C 1 43 ? 43.958 -6.956 -14.457 1.00 23.71 43 GLN C O 1
ATOM 1373 N N . VAL C 1 44 ? 45.952 -7.894 -13.931 1.00 24.08 44 VAL C N 1
ATOM 1374 C CA . VAL C 1 44 ? 46.455 -7.879 -15.270 1.00 24.63 44 VAL C CA 1
ATOM 1375 C C . VAL C 1 44 ? 46.038 -9.194 -15.914 1.00 24.69 44 VAL C C 1
ATOM 1376 O O . VAL C 1 44 ? 46.301 -10.264 -15.349 1.00 22.64 44 VAL C O 1
ATOM 1380 N N . LEU C 1 45 ? 45.351 -9.084 -17.051 1.00 26.16 45 LEU C N 1
ATOM 1381 C CA . LEU C 1 45 ? 44.798 -10.245 -17.759 1.00 27.23 45 LEU C CA 1
ATOM 1382 C C . LEU C 1 45 ? 45.645 -10.652 -18.962 1.00 29.28 45 LEU C C 1
ATOM 1383 O O . LEU C 1 45 ? 45.763 -11.820 -19.241 1.00 28.50 45 LEU C O 1
ATOM 1388 N N . GLU C 1 46 ? 46.192 -9.685 -19.687 1.00 30.79 46 GLU C N 1
ATOM 1389 C CA . GLU C 1 46 ? 46.989 -9.955 -20.891 1.00 33.37 46 GLU C CA 1
ATOM 1390 C C . GLU C 1 46 ? 47.947 -8.816 -21.099 1.00 33.17 46 GLU C C 1
ATOM 1391 O O . GLU C 1 46 ? 47.636 -7.671 -20.784 1.00 31.98 46 GLU C O 1
ATOM 1397 N N . SER C 1 47 ? 49.099 -9.141 -21.676 1.00 34.25 47 SER C N 1
ATOM 1398 C CA . SER C 1 47 ? 50.084 -8.150 -22.047 1.00 35.61 47 SER C CA 1
ATOM 1399 C C . SER C 1 47 ? 50.978 -8.669 -23.157 1.00 37.34 47 SER C C 1
ATOM 1400 O O . SER C 1 47 ? 51.184 -9.891 -23.275 1.00 38.38 47 SER C O 1
ATOM 1403 N N . HIS C 1 48 ? 51.525 -7.730 -23.929 1.00 39.08 48 HIS C N 1
ATOM 1404 C CA . HIS C 1 48 ? 52.487 -7.989 -25.008 1.00 40.19 48 HIS C CA 1
ATOM 1405 C C . HIS C 1 48 ? 53.617 -6.970 -24.988 1.00 40.48 48 HIS C C 1
ATOM 1406 O O . HIS C 1 48 ? 53.409 -5.869 -24.453 1.00 40.33 48 HIS C O 1
ATOM 1413 N N . PRO C 1 49 ? 54.772 -7.285 -25.655 1.00 41.05 49 PRO C N 1
ATOM 1414 C CA . PRO C 1 49 ? 55.876 -6.320 -25.921 1.00 41.28 49 PRO C CA 1
ATOM 1415 C C . PRO C 1 49 ? 55.218 -4.963 -25.909 1.00 40.72 49 PRO C C 1
ATOM 1416 O O . PRO C 1 49 ? 55.681 -4.096 -25.179 1.00 41.72 49 PRO C O 1
ATOM 1420 N N . MET C 1 50 ? 54.228 -4.700 -26.762 1.00 40.51 50 MET C N 1
ATOM 1421 C CA . MET C 1 50 ? 54.206 -3.562 -27.695 1.00 39.41 50 MET C CA 1
ATOM 1422 C C . MET C 1 50 ? 52.862 -2.943 -27.180 1.00 37.76 50 MET C C 1
ATOM 1423 O O . MET C 1 50 ? 52.341 -1.981 -27.715 1.00 36.52 50 MET C O 1
ATOM 1428 N N . GLY C 1 51 ? 52.345 -3.515 -26.088 1.00 36.03 51 GLY C N 1
ATOM 1429 C CA . GLY C 1 51 ? 50.981 -3.317 -25.645 1.00 34.90 51 GLY C CA 1
ATOM 1430 C C . GLY C 1 51 ? 49.952 -3.883 -26.612 1.00 33.92 51 GLY C C 1
ATOM 1431 O O . GLY C 1 51 ? 50.317 -4.524 -27.598 1.00 34.73 51 GLY C O 1
ATOM 1432 N N . PRO C 1 52 ? 48.657 -3.684 -26.317 1.00 31.34 52 PRO C N 1
ATOM 1433 C CA . PRO C 1 52 ? 48.193 -3.029 -25.086 1.00 30.03 52 PRO C CA 1
ATOM 1434 C C . PRO C 1 52 ? 48.239 -3.993 -23.885 1.00 28.58 52 PRO C C 1
ATOM 1435 O O . PRO C 1 52 ? 48.482 -5.203 -24.04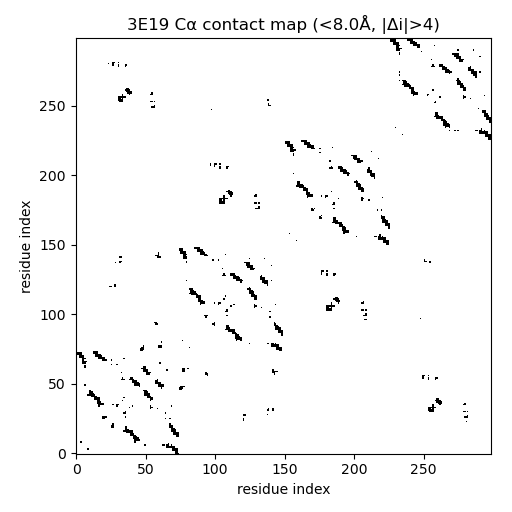4 1.00 28.96 52 PRO C O 1
ATOM 1439 N N . ILE C 1 53 ? 47.968 -3.464 -22.702 1.00 25.56 53 ILE C N 1
ATOM 1440 C CA . ILE C 1 53 ? 47.724 -4.319 -21.544 1.00 23.86 53 ILE C CA 1
ATOM 1441 C C . ILE C 1 53 ? 46.231 -4.397 -21.302 1.00 22.09 53 ILE C C 1
ATOM 1442 O O . ILE C 1 53 ? 45.539 -3.360 -21.295 1.00 21.48 53 ILE C O 1
ATOM 1447 N N . ILE C 1 54 ? 45.730 -5.588 -21.039 1.00 19.93 54 ILE C N 1
ATOM 1448 C CA . ILE C 1 54 ? 44.335 -5.747 -20.689 1.00 19.54 54 ILE C CA 1
ATOM 1449 C C . ILE C 1 54 ? 44.254 -5.976 -19.199 1.00 19.15 54 ILE C C 1
ATOM 1450 O O . ILE C 1 54 ? 44.868 -6.909 -18.689 1.00 19.37 54 ILE C O 1
ATOM 1455 N N . ILE C 1 55 ? 43.492 -5.127 -18.511 1.00 17.82 55 ILE C N 1
ATOM 1456 C CA . ILE C 1 55 ? 43.291 -5.226 -17.077 1.00 17.97 55 ILE C CA 1
ATOM 1457 C C . ILE C 1 55 ? 41.823 -5.392 -16.717 1.00 18.06 55 ILE C C 1
ATOM 1458 O O . ILE C 1 55 ? 40.920 -5.092 -17.503 1.00 16.95 55 ILE C O 1
ATOM 1463 N N . SER C 1 56 ? 41.603 -5.811 -15.476 1.00 18.86 56 SER C N 1
ATOM 1464 C CA . SER C 1 56 ? 40.296 -5.843 -14.879 1.00 19.66 56 SER C CA 1
ATOM 1465 C C . SER C 1 56 ? 40.329 -5.029 -13.573 1.00 20.11 56 SER C C 1
ATOM 1466 O O . SER C 1 56 ? 41.213 -5.240 -12.713 1.00 19.10 56 SER C O 1
ATOM 1469 N N . VAL C 1 57 ? 39.393 -4.085 -13.463 1.00 21.19 57 VAL C N 1
ATOM 1470 C CA . VAL C 1 57 ? 39.215 -3.192 -12.286 1.00 21.15 57 VAL C CA 1
ATOM 1471 C C . VAL C 1 57 ? 37.745 -3.240 -11.876 1.00 22.01 57 VAL C C 1
ATOM 1472 O O . VAL C 1 57 ? 36.872 -2.913 -12.660 1.00 20.33 57 VAL C O 1
ATOM 1476 N N . GLY C 1 58 ? 37.482 -3.733 -10.660 1.00 22.66 58 GLY C N 1
ATOM 1477 C CA . GLY C 1 58 ? 36.127 -3.846 -10.154 1.00 22.96 58 GLY C CA 1
ATOM 1478 C C . GLY C 1 58 ? 35.254 -4.704 -11.024 1.00 24.01 58 GLY C C 1
ATOM 1479 O O . GLY C 1 58 ? 34.047 -4.418 -11.174 1.00 25.71 58 GLY C O 1
ATOM 1480 N N . GLY C 1 59 ? 35.859 -5.739 -11.611 1.00 24.29 59 GLY C N 1
ATOM 1481 C CA . GLY C 1 59 ? 35.189 -6.599 -12.548 1.00 24.92 59 GLY C CA 1
ATOM 1482 C C . GLY C 1 59 ? 34.965 -6.052 -13.947 1.00 24.89 59 GLY C C 1
ATOM 1483 O O . GLY C 1 59 ? 34.259 -6.672 -14.715 1.00 26.36 59 GLY C O 1
ATOM 1484 N N . VAL C 1 60 ? 35.544 -4.907 -14.296 1.00 22.87 60 VAL C N 1
ATOM 1485 C CA . VAL C 1 60 ? 35.373 -4.333 -15.609 1.00 22.84 60 VAL C CA 1
ATOM 1486 C C . VAL C 1 60 ? 36.714 -4.371 -16.356 1.00 23.70 60 VAL C C 1
ATOM 1487 O O . VAL C 1 60 ? 37.763 -3.991 -15.786 1.00 20.77 60 VAL C O 1
ATOM 1491 N N . ARG C 1 61 ? 36.670 -4.799 -17.628 1.00 23.56 61 ARG C N 1
ATOM 1492 C CA . ARG C 1 61 ? 37.877 -4.934 -18.436 1.00 25.20 61 ARG C CA 1
ATOM 1493 C C . ARG C 1 61 ? 38.213 -3.672 -19.235 1.00 23.34 61 ARG C C 1
ATOM 1494 O O . ARG C 1 61 ? 37.353 -3.080 -19.889 1.00 21.76 61 ARG C O 1
ATOM 1502 N N . PHE C 1 62 ? 39.487 -3.293 -19.204 1.00 21.65 62 PHE C N 1
ATOM 1503 C CA . PHE C 1 62 ? 39.984 -2.172 -19.955 1.00 21.17 62 PHE C CA 1
ATOM 1504 C C . PHE C 1 62 ? 41.274 -2.531 -20.667 1.00 21.21 62 PHE C C 1
ATOM 1505 O O . PHE C 1 62 ? 42.063 -3.311 -20.165 1.00 21.22 62 PHE C O 1
ATOM 1513 N N . ALA C 1 63 ? 41.526 -1.885 -21.798 1.00 20.47 63 ALA C N 1
ATOM 1514 C CA . ALA C 1 63 ? 42.844 -1.918 -22.453 1.00 19.54 63 ALA C CA 1
ATOM 1515 C C . ALA C 1 63 ? 43.526 -0.611 -22.138 1.00 20.20 63 ALA C C 1
ATOM 1516 O O . ALA C 1 63 ? 42.900 0.483 -22.212 1.00 19.86 63 ALA C O 1
ATOM 1518 N N . ILE C 1 64 ? 44.797 -0.693 -21.777 1.00 18.66 64 ILE C N 1
ATOM 1519 C CA . ILE C 1 64 ? 45.569 0.488 -21.525 1.00 18.44 64 ILE C CA 1
ATOM 1520 C C . ILE C 1 64 ? 46.890 0.389 -22.266 1.00 19.68 64 ILE C C 1
ATOM 1521 O O . ILE C 1 64 ? 47.417 -0.707 -22.461 1.00 21.72 64 ILE C O 1
ATOM 1526 N N . GLY C 1 65 ? 47.415 1.525 -22.703 1.00 19.32 65 GLY C N 1
ATOM 1527 C CA . GLY C 1 65 ? 48.684 1.546 -23.388 1.00 20.48 65 GLY C CA 1
ATOM 1528 C C . GLY C 1 65 ? 49.794 1.466 -22.382 1.00 21.66 65 GLY C C 1
ATOM 1529 O O . GLY C 1 65 ? 49.633 1.921 -21.250 1.00 20.10 65 GLY C O 1
ATOM 1530 N N . LYS C 1 66 ? 50.924 0.903 -22.788 1.00 22.47 66 LYS C N 1
ATOM 1531 C CA . LYS C 1 66 ? 52.095 0.811 -21.916 1.00 23.69 66 LYS C CA 1
ATOM 1532 C C . LYS C 1 66 ? 52.545 2.160 -21.400 1.00 23.57 66 LYS C C 1
ATOM 1533 O O . LYS C 1 66 ? 52.955 2.295 -20.227 1.00 23.63 66 LYS C O 1
ATOM 1539 N N . GLY C 1 67 ? 52.528 3.165 -22.265 1.00 22.12 67 GLY C N 1
ATOM 1540 C CA . GLY C 1 67 ? 52.895 4.536 -21.825 1.00 22.83 67 GLY C CA 1
ATOM 1541 C C . GLY C 1 67 ? 52.059 5.068 -20.670 1.00 22.39 67 GLY C C 1
ATOM 1542 O O . GLY C 1 67 ? 52.610 5.483 -19.639 1.00 23.17 67 GLY C O 1
ATOM 1543 N N . LEU C 1 68 ? 50.728 5.037 -20.810 1.00 21.44 68 LEU C N 1
ATOM 1544 C CA . LEU C 1 68 ? 49.862 5.536 -19.753 1.00 20.31 68 LEU C CA 1
ATOM 1545 C C . LEU C 1 68 ? 49.962 4.652 -18.504 1.00 20.17 68 LEU C C 1
ATOM 1546 O O . LEU C 1 68 ? 49.941 5.178 -17.375 1.00 20.77 68 LEU C O 1
ATOM 1551 N N . ALA C 1 69 ? 50.100 3.349 -18.716 1.00 18.67 69 ALA C N 1
ATOM 1552 C CA . ALA C 1 69 ? 50.282 2.365 -17.658 1.00 18.85 69 ALA C CA 1
ATOM 1553 C C . ALA C 1 69 ? 51.570 2.582 -16.815 1.00 19.25 69 ALA C C 1
ATOM 1554 O O . ALA C 1 69 ? 51.598 2.265 -15.633 1.00 20.44 69 ALA C O 1
ATOM 1556 N N . GLY C 1 70 ? 52.594 3.191 -17.397 1.00 20.04 70 GLY C N 1
ATOM 1557 C CA . GLY C 1 70 ? 53.764 3.641 -16.662 1.00 20.17 70 GLY C CA 1
ATOM 1558 C C . GLY C 1 70 ? 53.521 4.676 -15.584 1.00 19.92 70 GLY C C 1
ATOM 1559 O O . GLY C 1 70 ? 54.332 4.847 -14.665 1.00 20.78 70 GLY C O 1
ATOM 1560 N N . ARG C 1 71 ? 52.415 5.389 -15.686 1.00 19.64 71 ARG C N 1
ATOM 1561 C CA . ARG C 1 71 ? 52.023 6.339 -14.684 1.00 20.15 71 ARG C CA 1
ATOM 1562 C C . ARG C 1 71 ? 51.263 5.757 -13.505 1.00 19.11 71 ARG C C 1
ATOM 1563 O O . ARG C 1 71 ? 50.994 6.502 -12.541 1.00 18.48 71 ARG C O 1
ATOM 1571 N N . VAL C 1 72 ? 50.890 4.473 -13.568 1.00 17.87 72 VAL C N 1
ATOM 1572 C CA . VAL C 1 72 ? 50.150 3.858 -12.498 1.00 17.03 72 VAL C CA 1
ATOM 1573 C C . VAL C 1 72 ? 51.118 3.051 -11.593 1.00 18.72 72 VAL C C 1
ATOM 1574 O O . VAL C 1 72 ? 51.648 2.048 -12.027 1.00 18.89 72 VAL C O 1
ATOM 1578 N N . MET C 1 73 ? 51.372 3.486 -10.354 1.00 18.61 73 MET C N 1
ATOM 1579 C CA . MET C 1 73 ? 52.266 2.719 -9.461 1.00 19.03 73 MET C CA 1
ATOM 1580 C C . MET C 1 73 ? 51.427 1.794 -8.613 1.00 18.11 73 MET C C 1
ATOM 1581 O O . MET C 1 73 ? 50.450 2.215 -7.974 1.00 18.73 73 MET C O 1
ATOM 1586 N N . VAL C 1 74 ? 51.799 0.544 -8.561 1.00 16.51 74 VAL C N 1
ATOM 1587 C CA . VAL C 1 74 ? 50.953 -0.462 -7.977 1.00 17.36 74 VAL C CA 1
ATOM 1588 C C . VAL C 1 74 ? 51.788 -1.192 -6.928 1.00 18.35 74 VAL C C 1
ATOM 1589 O O . VAL C 1 74 ? 52.965 -1.502 -7.178 1.00 18.61 74 VAL C O 1
ATOM 1593 N N . ARG C 1 75 ? 51.192 -1.475 -5.782 1.00 18.82 75 ARG C N 1
ATOM 1594 C CA . ARG C 1 75 ? 51.795 -2.446 -4.867 1.00 20.30 75 ARG C CA 1
ATOM 1595 C C . ARG C 1 75 ? 51.209 -3.824 -5.128 1.00 21.33 75 ARG C C 1
ATOM 1596 O O . ARG C 1 75 ? 50.000 -3.995 -5.085 1.00 20.72 75 ARG C O 1
ATOM 1604 N N . LYS C 1 76 ? 52.074 -4.784 -5.461 1.00 22.67 76 LYS C N 1
ATOM 1605 C CA . LYS C 1 76 ? 51.648 -6.150 -5.758 1.00 26.21 76 LYS C CA 1
ATOM 1606 C C . LYS C 1 76 ? 51.120 -6.818 -4.519 1.00 26.42 76 LYS C C 1
ATOM 1607 O O . LYS C 1 76 ? 51.592 -6.560 -3.390 1.00 25.46 76 LYS C O 1
ATOM 1613 N N . LEU C 1 77 ? 50.145 -7.685 -4.725 1.00 27.88 77 LEU C N 1
ATOM 1614 C CA . LEU C 1 77 ? 49.531 -8.402 -3.615 1.00 29.54 77 LEU C CA 1
ATOM 1615 C C . LEU C 1 77 ? 50.098 -9.813 -3.467 1.00 31.36 77 LEU C C 1
ATOM 1616 O O . LEU C 1 77 ? 50.660 -10.346 -4.428 1.00 34.14 77 LEU C O 1
ATOM 1621 N N . LEU D 1 2 ? -10.319 -0.398 -18.220 1.00 35.49 2 LEU D N 1
ATOM 1622 C CA . LEU D 1 2 ? -9.160 0.543 -18.338 1.00 34.53 2 LEU D CA 1
ATOM 1623 C C . LEU D 1 2 ? -8.141 0.009 -19.346 1.00 32.75 2 LEU D C 1
ATOM 1624 O O . LEU D 1 2 ? -7.781 -1.150 -19.295 1.00 33.95 2 LEU D O 1
ATOM 1629 N N . MET D 1 3 ? -7.681 0.872 -20.239 1.00 31.07 3 MET D N 1
ATOM 1630 C CA . MET D 1 3 ? -6.720 0.522 -21.300 1.00 29.76 3 MET D CA 1
ATOM 1631 C C . MET D 1 3 ? -5.265 0.510 -20.777 1.00 27.15 3 MET D C 1
ATOM 1632 O O . MET D 1 3 ? -4.911 1.299 -19.941 1.00 25.84 3 MET D O 1
ATOM 1637 N N . VAL D 1 4 ? -4.433 -0.342 -21.328 1.00 24.76 4 VAL D N 1
ATOM 1638 C CA . VAL D 1 4 ? -3.009 -0.333 -21.034 1.00 24.18 4 VAL D CA 1
ATOM 1639 C C . VAL D 1 4 ? -2.324 0.304 -22.256 1.00 23.60 4 VAL D C 1
ATOM 1640 O O . VAL D 1 4 ? -2.544 -0.124 -23.385 1.00 23.36 4 VAL D O 1
ATOM 1644 N N . VAL D 1 5 ? -1.594 1.381 -22.021 1.00 22.57 5 VAL D N 1
ATOM 1645 C CA . VAL D 1 5 ? -0.849 2.120 -23.056 1.00 22.79 5 VAL D CA 1
ATOM 1646 C C . VAL D 1 5 ? 0.602 2.359 -22.654 1.00 22.33 5 VAL D C 1
ATOM 1647 O O . VAL D 1 5 ? 0.920 2.442 -21.460 1.00 22.25 5 VAL D O 1
ATOM 1651 N N . PRO D 1 6 ? 1.497 2.458 -23.656 1.00 21.13 6 PRO D N 1
ATOM 1652 C CA . PRO D 1 6 ? 2.846 2.867 -23.349 1.00 19.93 6 PRO D CA 1
ATOM 1653 C C . PRO D 1 6 ? 2.828 4.323 -22.836 1.00 19.87 6 PRO D C 1
ATOM 1654 O O . PRO D 1 6 ? 1.999 5.131 -23.286 1.00 18.01 6 PRO D O 1
ATOM 1658 N N . LEU D 1 7 ? 3.737 4.646 -21.918 1.00 19.60 7 LEU D N 1
ATOM 1659 C CA . LEU D 1 7 ? 3.722 5.960 -21.271 1.00 19.70 7 LEU D CA 1
ATOM 1660 C C . LEU D 1 7 ? 3.858 7.067 -22.306 1.00 20.15 7 LEU D C 1
ATOM 1661 O O . LEU D 1 7 ? 3.256 8.141 -22.156 1.00 20.41 7 LEU D O 1
ATOM 1666 N N . SER D 1 8 ? 4.626 6.797 -23.365 1.00 20.47 8 SER D N 1
ATOM 1667 C CA . SER D 1 8 ? 4.874 7.781 -24.445 1.00 22.03 8 SER D CA 1
ATOM 1668 C C . SER D 1 8 ? 3.620 8.263 -25.165 1.00 22.82 8 SER D C 1
ATOM 1669 O O . SER D 1 8 ? 3.634 9.307 -25.823 1.00 22.23 8 SER D O 1
ATOM 1672 N N . GLU D 1 9 ? 2.544 7.494 -25.044 1.00 22.86 9 GLU D N 1
ATOM 1673 C CA . GLU D 1 9 ? 1.294 7.779 -25.730 1.00 24.27 9 GLU D CA 1
ATOM 1674 C C . GLU D 1 9 ? 0.259 8.494 -24.893 1.00 25.27 9 GLU D C 1
ATOM 1675 O O . GLU D 1 9 ? -0.790 8.861 -25.396 1.00 25.36 9 GLU D O 1
ATOM 1681 N N . MET D 1 10 ? 0.553 8.727 -23.631 1.00 26.21 10 MET D N 1
ATOM 1682 C CA . MET D 1 10 ? -0.410 9.339 -22.733 1.00 27.75 10 MET D CA 1
ATOM 1683 C C . MET D 1 10 ? -0.366 10.854 -22.852 1.00 27.81 10 MET D C 1
ATOM 1684 O O . MET D 1 10 ? 0.673 11.406 -23.172 1.00 27.50 10 MET D O 1
ATOM 1689 N N . GLY D 1 11 ? -1.495 11.520 -22.580 1.00 28.58 11 GLY D N 1
ATOM 1690 C CA . GLY D 1 11 ? -1.594 12.973 -22.744 1.00 28.52 11 GLY D CA 1
ATOM 1691 C C . GLY D 1 11 ? -1.406 13.708 -21.439 1.00 28.81 11 GLY D C 1
ATOM 1692 O O . GLY D 1 11 ? -1.455 13.091 -20.392 1.00 28.16 11 GLY D O 1
ATOM 1693 N N . PRO D 1 12 ? -1.234 15.044 -21.489 1.00 29.21 12 PRO D N 1
ATOM 1694 C CA . PRO D 1 12 ? -1.142 15.801 -20.267 1.00 29.50 12 PRO D CA 1
ATOM 1695 C C . PRO D 1 12 ? -2.429 15.680 -19.486 1.00 28.79 12 PRO D C 1
ATOM 1696 O O . PRO D 1 12 ? -3.509 15.659 -20.067 1.00 28.31 12 PRO D O 1
ATOM 1700 N N . GLY D 1 13 ? -2.286 15.516 -18.179 1.00 28.28 13 GLY D N 1
ATOM 1701 C CA . GLY D 1 13 ? -3.404 15.296 -17.317 1.00 28.03 13 GLY D CA 1
ATOM 1702 C C . GLY D 1 13 ? -3.714 13.843 -17.092 1.00 27.45 13 GLY D C 1
ATOM 1703 O O . GLY D 1 13 ? -4.382 13.531 -16.133 1.00 28.26 13 GLY D O 1
ATOM 1704 N N . ASP D 1 14 ? -3.304 12.947 -17.984 1.00 26.77 14 ASP D N 1
ATOM 1705 C CA . ASP D 1 14 ? -3.625 11.521 -17.819 1.00 27.04 14 ASP D CA 1
ATOM 1706 C C . ASP D 1 14 ? -2.902 10.974 -16.587 1.00 26.73 14 ASP D C 1
ATOM 1707 O O . ASP D 1 14 ? -1.752 11.294 -16.367 1.00 25.60 14 ASP D O 1
ATOM 1712 N N . LYS D 1 15 ? -3.596 10.131 -15.823 1.00 27.28 15 LYS D N 1
ATOM 1713 C CA . LYS D 1 15 ? -2.995 9.375 -14.735 1.00 26.35 15 LYS D CA 1
ATOM 1714 C C . LYS D 1 15 ? -3.044 7.899 -15.070 1.00 24.85 15 LYS D C 1
ATOM 1715 O O . LYS D 1 15 ? -3.954 7.420 -15.797 1.00 25.50 15 LYS D O 1
ATOM 1721 N N . GLY D 1 16 ? -2.083 7.155 -14.521 1.00 21.45 16 GLY D N 1
ATOM 1722 C CA . GLY D 1 16 ? -2.105 5.711 -14.642 1.00 20.78 16 GLY D CA 1
ATOM 1723 C C . GLY D 1 16 ? -1.309 4.982 -13.601 1.00 18.77 16 GLY D C 1
ATOM 1724 O O . GLY D 1 16 ? -0.657 5.614 -12.774 1.00 18.58 16 GLY D O 1
ATOM 1725 N N . ILE D 1 17 ? -1.390 3.657 -13.649 1.00 17.52 17 ILE D N 1
ATOM 1726 C CA . ILE D 1 17 ? -0.584 2.787 -12.791 1.00 17.13 17 ILE D CA 1
ATOM 1727 C C . ILE D 1 17 ? 0.427 2.060 -13.687 1.00 16.48 17 ILE D C 1
ATOM 1728 O O . ILE D 1 17 ? 0.057 1.571 -14.741 1.00 16.98 17 ILE D O 1
ATOM 1733 N N . VAL D 1 18 ? 1.685 2.011 -13.289 1.00 16.47 18 VAL D N 1
ATOM 1734 C CA . VAL D 1 18 ? 2.711 1.295 -14.020 1.00 15.85 18 VAL D CA 1
ATOM 1735 C C . VAL D 1 18 ? 2.410 -0.190 -13.930 1.00 17.73 18 VAL D C 1
ATOM 1736 O O . VAL D 1 18 ? 2.270 -0.755 -12.813 1.00 16.84 18 VAL D O 1
ATOM 1740 N N . VAL D 1 19 ? 2.339 -0.850 -15.080 1.00 19.23 19 VAL D N 1
ATOM 1741 C CA . VAL D 1 19 ? 2.046 -2.303 -15.134 1.00 21.79 19 VAL D CA 1
ATOM 1742 C C . VAL D 1 19 ? 3.338 -3.111 -15.222 1.00 23.43 19 VAL D C 1
ATOM 1743 O O . VAL D 1 19 ? 3.597 -4.046 -14.416 1.00 24.20 19 VAL D O 1
ATOM 1747 N N . ASN D 1 20 ? 4.120 -2.810 -16.244 1.00 23.82 20 ASN D N 1
ATOM 1748 C CA . ASN D 1 20 ? 5.400 -3.433 -16.428 1.00 25.83 20 ASN D CA 1
ATOM 1749 C C . ASN D 1 20 ? 6.239 -2.698 -17.456 1.00 27.00 20 ASN D C 1
ATOM 1750 O O . ASN D 1 20 ? 5.740 -1.806 -18.172 1.00 26.33 20 ASN D O 1
ATOM 1755 N N . ILE D 1 21 ? 7.516 -3.090 -17.510 1.00 27.69 21 ILE D N 1
ATOM 1756 C CA . ILE D 1 21 ? 8.519 -2.503 -18.394 1.00 29.04 21 ILE D CA 1
ATOM 1757 C C . ILE D 1 21 ? 8.910 -3.550 -19.434 1.00 29.96 21 ILE D C 1
ATOM 1758 O O . ILE D 1 21 ? 9.276 -4.664 -19.068 1.00 28.71 21 ILE D O 1
ATOM 1763 N N . LEU D 1 22 ? 8.782 -3.206 -20.722 1.00 30.65 22 LEU D N 1
ATOM 1764 C CA . LEU D 1 22 ? 8.970 -4.139 -21.837 1.00 30.98 22 LEU D CA 1
ATOM 1765 C C . LEU D 1 22 ? 10.401 -4.173 -22.342 1.00 32.26 22 LEU D C 1
ATOM 1766 O O . LEU D 1 22 ? 11.210 -3.332 -21.954 1.00 34.52 22 LEU D O 1
ATOM 1771 N N . ASN D 1 26 ? 18.346 -3.124 -18.281 1.00 40.84 26 ASN D N 1
ATOM 1772 C CA . ASN D 1 26 ? 19.480 -2.248 -18.667 1.00 40.62 26 ASN D CA 1
ATOM 1773 C C . ASN D 1 26 ? 19.271 -0.741 -18.433 1.00 38.59 26 ASN D C 1
ATOM 1774 O O . ASN D 1 26 ? 20.136 -0.083 -17.820 1.00 40.25 26 ASN D O 1
ATOM 1779 N N . ALA D 1 27 ? 18.174 -0.185 -18.950 1.00 34.08 27 ALA D N 1
ATOM 1780 C CA . ALA D 1 27 ? 17.675 1.098 -18.431 1.00 30.79 27 ALA D CA 1
ATOM 1781 C C . ALA D 1 27 ? 16.797 0.882 -17.192 1.00 27.96 27 ALA D C 1
ATOM 1782 O O . ALA D 1 27 ? 16.126 1.803 -16.710 1.00 25.97 27 ALA D O 1
ATOM 1784 N N . ARG D 1 28 ? 16.807 -0.330 -16.664 1.00 26.42 28 ARG D N 1
ATOM 1785 C CA . ARG D 1 28 ? 15.965 -0.677 -15.543 1.00 26.99 28 ARG D CA 1
ATOM 1786 C C . ARG D 1 28 ? 16.192 0.231 -14.332 1.00 24.50 28 ARG D C 1
ATOM 1787 O O . ARG D 1 28 ? 15.212 0.784 -13.761 1.00 22.66 28 ARG D O 1
ATOM 1795 N N . GLN D 1 29 ? 17.466 0.424 -13.967 1.00 21.40 29 GLN D N 1
ATOM 1796 C CA . GLN D 1 29 ? 17.773 1.261 -12.813 1.00 20.39 29 GLN D CA 1
ATOM 1797 C C . GLN D 1 29 ? 17.317 2.685 -13.048 1.00 19.84 29 GLN D C 1
ATOM 1798 O O . GLN D 1 29 ? 16.646 3.283 -12.192 1.00 18.40 29 GLN D O 1
ATOM 1804 N N . LYS D 1 30 ? 17.636 3.213 -14.238 1.00 19.79 30 LYS D N 1
ATOM 1805 C CA . LYS D 1 30 ? 17.204 4.541 -14.636 1.00 20.54 30 LYS D CA 1
ATOM 1806 C C . LYS D 1 30 ? 15.722 4.698 -14.448 1.00 19.55 30 LYS D C 1
ATOM 1807 O O . LYS D 1 30 ? 15.283 5.666 -13.868 1.00 19.79 30 LYS D O 1
ATOM 1813 N N . LEU D 1 31 ? 14.953 3.719 -14.891 1.00 19.30 31 LEU D N 1
ATOM 1814 C CA . LEU D 1 31 ? 13.479 3.776 -14.778 1.00 19.18 31 LEU D CA 1
ATOM 1815 C C . LEU D 1 31 ? 13.004 3.702 -13.304 1.00 18.52 31 LEU D C 1
ATOM 1816 O O . LEU D 1 31 ? 12.152 4.508 -12.890 1.00 17.44 31 LEU D O 1
ATOM 1821 N N . VAL D 1 32 ? 13.584 2.776 -12.528 1.00 17.28 32 VAL D N 1
ATOM 1822 C CA . VAL D 1 32 ? 13.197 2.610 -11.133 1.00 17.55 32 VAL D CA 1
ATOM 1823 C C . VAL D 1 32 ? 13.455 3.930 -10.369 1.00 17.50 32 VAL D C 1
ATOM 1824 O O . VAL D 1 32 ? 12.638 4.327 -9.569 1.00 16.10 32 VAL D O 1
ATOM 1828 N N . SER D 1 33 ? 14.535 4.643 -10.712 1.00 17.03 33 SER D N 1
ATOM 1829 C CA . SER D 1 33 ? 14.932 5.848 -10.018 1.00 17.60 33 SER D CA 1
ATOM 1830 C C . SER D 1 33 ? 14.118 7.077 -10.421 1.00 19.59 33 SER D C 1
ATOM 1831 O O . SER D 1 33 ? 14.288 8.153 -9.847 1.00 19.53 33 SER D O 1
ATOM 1834 N N . MET D 1 34 ? 13.235 6.939 -11.407 1.00 19.26 34 MET D N 1
ATOM 1835 C CA . MET D 1 34 ? 12.177 7.949 -11.639 1.00 21.05 34 MET D CA 1
ATOM 1836 C C . MET D 1 34 ? 10.840 7.430 -11.123 1.00 20.25 34 MET D C 1
ATOM 1837 O O . MET D 1 34 ? 9.781 7.975 -11.461 1.00 20.22 34 MET D O 1
ATOM 1842 N N . GLY D 1 35 ? 10.880 6.375 -10.295 1.00 18.86 35 GLY D N 1
ATOM 1843 C CA . GLY D 1 35 ? 9.687 5.844 -9.650 1.00 18.97 35 GLY D CA 1
ATOM 1844 C C . GLY D 1 35 ? 8.897 4.863 -10.493 1.00 19.15 35 GLY D C 1
ATOM 1845 O O . GLY D 1 35 ? 7.804 4.432 -10.091 1.00 17.37 35 GLY D O 1
ATOM 1846 N N . LEU D 1 36 ? 9.435 4.514 -11.666 1.00 19.11 36 LEU D N 1
ATOM 1847 C CA . LEU D 1 36 ? 8.685 3.751 -12.652 1.00 19.04 36 LEU D CA 1
ATOM 1848 C C . LEU D 1 36 ? 8.934 2.279 -12.382 1.00 19.33 36 LEU D C 1
ATOM 1849 O O . LEU D 1 36 ? 9.823 1.646 -12.926 1.00 18.87 36 LEU D O 1
ATOM 1854 N N . THR D 1 37 ? 8.110 1.763 -11.497 1.00 19.08 37 THR D N 1
ATOM 1855 C CA . THR D 1 37 ? 8.163 0.379 -11.112 1.00 19.78 37 THR D CA 1
ATOM 1856 C C . THR D 1 37 ? 6.704 -0.078 -10.967 1.00 18.88 37 THR D C 1
ATOM 1857 O O . THR D 1 37 ? 5.809 0.765 -10.718 1.00 16.62 37 THR D O 1
ATOM 1861 N N . PRO D 1 38 ? 6.435 -1.359 -11.239 1.00 18.19 38 PRO D N 1
ATOM 1862 C CA . PRO D 1 38 ? 5.043 -1.804 -11.235 1.00 18.62 38 PRO D CA 1
ATOM 1863 C C . PRO D 1 38 ? 4.283 -1.452 -9.956 1.00 18.22 38 PRO D C 1
ATOM 1864 O O . PRO D 1 38 ? 4.801 -1.657 -8.855 1.00 17.49 38 PRO D O 1
ATOM 1868 N N . GLY D 1 39 ? 3.086 -0.875 -10.118 1.00 16.84 39 GLY D N 1
ATOM 1869 C CA . GLY D 1 39 ? 2.254 -0.424 -8.995 1.00 16.04 39 GLY D CA 1
ATOM 1870 C C . GLY D 1 39 ? 2.313 1.060 -8.721 1.00 15.59 39 GLY D C 1
ATOM 1871 O O . GLY D 1 39 ? 1.455 1.601 -8.021 1.00 14.95 39 GLY D O 1
ATOM 1872 N N . ALA D 1 40 ? 3.356 1.746 -9.171 1.00 15.47 40 ALA D N 1
ATOM 1873 C CA . ALA D 1 40 ? 3.410 3.188 -8.899 1.00 16.25 40 ALA D CA 1
ATOM 1874 C C . ALA D 1 40 ? 2.307 3.941 -9.694 1.00 16.65 40 ALA D C 1
ATOM 1875 O O . ALA D 1 40 ? 1.861 3.520 -10.804 1.00 17.19 40 ALA D O 1
ATOM 1877 N N . THR D 1 41 ? 1.870 5.042 -9.127 1.00 17.63 41 THR D N 1
ATOM 1878 C CA . THR D 1 41 ? 0.862 5.936 -9.765 1.00 18.68 41 THR D CA 1
ATOM 1879 C C . THR D 1 41 ? 1.628 7.045 -10.433 1.00 19.92 41 THR D C 1
ATOM 1880 O O . THR D 1 41 ? 2.539 7.623 -9.848 1.00 18.67 41 THR D O 1
ATOM 1884 N N . ILE D 1 42 ? 1.324 7.290 -11.700 1.00 20.75 42 ILE D N 1
ATOM 1885 C CA . ILE D 1 42 ? 1.996 8.379 -12.410 1.00 22.34 42 ILE D CA 1
ATOM 1886 C C . ILE D 1 42 ? 0.941 9.344 -12.966 1.00 22.47 42 ILE D C 1
ATOM 1887 O O . ILE D 1 42 ? -0.189 8.940 -13.252 1.00 21.60 42 ILE D O 1
ATOM 1892 N N . GLN D 1 43 ? 1.319 10.604 -13.097 1.00 22.48 43 GLN D N 1
ATOM 1893 C CA . GLN D 1 43 ? 0.546 11.572 -13.850 1.00 25.01 43 GLN D CA 1
ATOM 1894 C C . GLN D 1 43 ? 1.413 12.182 -14.944 1.00 24.03 43 GLN D C 1
ATOM 1895 O O . GLN D 1 43 ? 2.563 12.550 -14.707 1.00 23.36 43 GLN D O 1
ATOM 1901 N N . VAL D 1 44 ? 0.858 12.301 -16.148 1.00 23.62 44 VAL D N 1
ATOM 1902 C CA . VAL D 1 44 ? 1.600 12.939 -17.209 1.00 23.32 44 VAL D CA 1
ATOM 1903 C C . VAL D 1 44 ? 1.227 14.449 -17.154 1.00 23.51 44 VAL D C 1
ATOM 1904 O O . VAL D 1 44 ? 0.054 14.825 -17.031 1.00 22.87 44 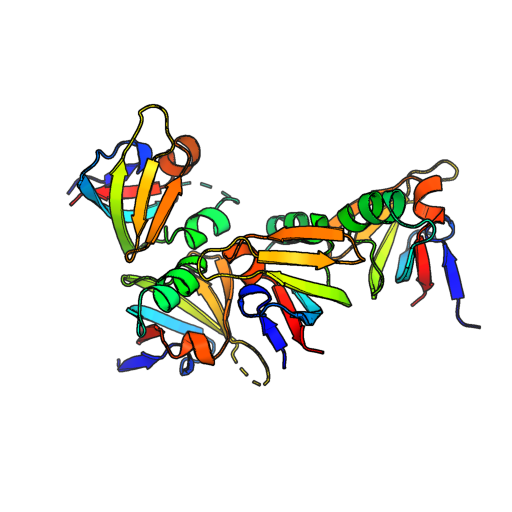VAL D O 1
ATOM 1908 N N . LEU D 1 45 ? 2.253 15.283 -17.159 1.00 23.66 45 LEU D N 1
ATOM 1909 C CA . LEU D 1 45 ? 2.055 16.739 -17.069 1.00 25.36 45 LEU D CA 1
ATOM 1910 C C . LEU D 1 45 ? 2.224 17.379 -18.435 1.00 27.66 45 LEU D C 1
ATOM 1911 O O . LEU D 1 45 ? 1.652 18.426 -18.703 1.00 27.92 45 LEU D O 1
ATOM 1916 N N . GLU D 1 46 ? 3.069 16.781 -19.260 1.00 30.30 46 GLU D N 1
ATOM 1917 C CA . GLU D 1 46 ? 3.439 17.354 -20.550 1.00 33.41 46 GLU D CA 1
ATOM 1918 C C . GLU D 1 46 ? 4.007 16.245 -21.446 1.00 34.17 46 GLU D C 1
ATOM 1919 O O . GLU D 1 46 ? 4.799 15.412 -20.988 1.00 32.57 46 GLU D O 1
ATOM 1925 N N . SER D 1 47 ? 3.533 16.180 -22.689 1.00 35.80 47 SER D N 1
ATOM 1926 C CA . SER D 1 47 ? 4.120 15.326 -23.729 1.00 38.83 47 SER D CA 1
ATOM 1927 C C . SER D 1 47 ? 3.978 16.222 -24.934 1.00 41.22 47 SER D C 1
ATOM 1928 O O . SER D 1 47 ? 2.975 16.214 -25.599 1.00 41.68 47 SER D O 1
ATOM 1931 N N . HIS D 1 48 ? 5.015 16.901 -25.331 1.00 44.40 48 HIS D N 1
ATOM 1932 C CA .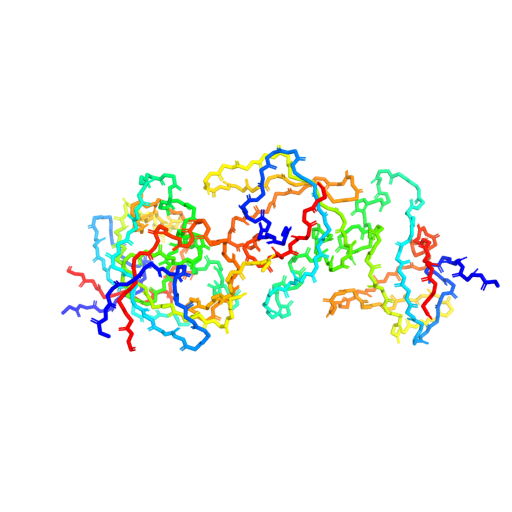 HIS D 1 48 ? 5.722 16.659 -26.552 1.00 47.13 48 HIS D CA 1
ATOM 1933 C C . HIS D 1 48 ? 5.855 15.347 -27.406 1.00 48.03 48 HIS D C 1
ATOM 1934 O O . HIS D 1 48 ? 6.286 14.295 -26.895 1.00 48.81 48 HIS D O 1
ATOM 1941 N N . PRO D 1 49 ? 5.387 15.393 -28.678 1.00 49.68 49 PRO D N 1
ATOM 1942 C CA . PRO D 1 49 ? 5.385 14.205 -29.576 1.00 50.18 49 PRO D CA 1
ATOM 1943 C C . PRO D 1 49 ? 6.624 13.631 -30.313 1.00 51.30 49 PRO D C 1
ATOM 1944 O O . PRO D 1 49 ? 6.538 12.462 -30.665 1.00 50.71 49 PRO D O 1
ATOM 1948 N N . MET D 1 50 ? 7.769 14.301 -30.515 1.00 52.39 50 MET D N 1
ATOM 1949 C CA . MET D 1 50 ? 8.609 14.950 -29.542 1.00 53.81 50 MET D CA 1
ATOM 1950 C C . MET D 1 50 ? 9.364 14.259 -28.408 1.00 52.58 50 MET D C 1
ATOM 1951 O O . MET D 1 50 ? 10.480 13.744 -28.628 1.00 52.87 50 MET D O 1
ATOM 1956 N N . GLY D 1 51 ? 8.768 14.166 -27.222 1.00 51.06 51 GLY D N 1
ATOM 1957 C CA . GLY D 1 51 ? 9.548 13.909 -26.006 1.00 49.64 51 GLY D CA 1
ATOM 1958 C C . GLY D 1 51 ? 10.317 15.170 -25.640 1.00 47.54 51 GLY D C 1
ATOM 1959 O O . GLY D 1 51 ? 10.398 16.096 -26.449 1.00 48.01 51 GLY D O 1
ATOM 1960 N N . PRO D 1 52 ? 10.856 15.241 -24.407 1.00 45.18 52 PRO D N 1
ATOM 1961 C CA . PRO D 1 52 ? 10.660 14.286 -23.324 1.00 43.23 52 PRO D CA 1
ATOM 1962 C C . PRO D 1 52 ? 9.246 14.347 -22.796 1.00 40.71 52 PRO D C 1
ATOM 1963 O O . PRO D 1 52 ? 8.584 15.363 -22.962 1.00 41.94 52 PRO D O 1
ATOM 1967 N N . ILE D 1 53 ? 8.793 13.278 -22.160 1.00 37.27 53 ILE D N 1
ATOM 1968 C CA . ILE D 1 53 ? 7.545 13.312 -21.440 1.00 35.21 53 ILE D CA 1
ATOM 1969 C C . ILE D 1 53 ? 7.870 13.857 -20.028 1.00 32.72 53 ILE D C 1
ATOM 1970 O O . ILE D 1 53 ? 8.822 13.381 -19.402 1.00 32.22 53 ILE D O 1
ATOM 1975 N N . ILE D 1 54 ? 7.087 14.814 -19.526 1.00 29.65 54 ILE D N 1
ATOM 1976 C CA . ILE D 1 54 ? 7.217 15.278 -18.135 1.00 26.82 54 ILE D CA 1
ATOM 1977 C C . ILE D 1 54 ? 6.131 14.597 -17.321 1.00 25.30 54 ILE D C 1
ATOM 1978 O O . ILE D 1 54 ? 4.945 14.750 -17.605 1.00 24.15 54 ILE D O 1
ATOM 1983 N N . ILE D 1 55 ? 6.542 13.855 -16.289 1.00 24.30 55 ILE D N 1
ATOM 1984 C CA . ILE D 1 55 ? 5.642 13.119 -15.405 1.00 23.55 55 ILE D CA 1
ATOM 1985 C C . ILE D 1 55 ? 5.841 13.512 -13.963 1.00 22.98 55 ILE D C 1
ATOM 1986 O O . ILE D 1 55 ? 6.863 14.098 -13.595 1.00 20.91 55 ILE D O 1
ATOM 1991 N N . SER D 1 56 ? 4.876 13.134 -13.154 1.00 21.76 56 SER D N 1
ATOM 1992 C CA . SER D 1 56 ? 4.988 13.229 -11.723 1.00 22.72 56 SER D CA 1
ATOM 1993 C C . SER D 1 56 ? 4.721 11.836 -11.158 1.00 21.75 56 SER D C 1
ATOM 1994 O O . SER D 1 56 ? 3.729 11.189 -11.550 1.00 21.50 56 SER D O 1
ATOM 1997 N N . VAL D 1 57 ? 5.615 11.363 -10.281 1.00 21.67 57 VAL D N 1
ATOM 1998 C CA . VAL D 1 57 ? 5.441 10.068 -9.586 1.00 21.40 57 VAL D CA 1
ATOM 1999 C C . VAL D 1 57 ? 5.679 10.302 -8.095 1.00 21.90 57 VAL D C 1
ATOM 2000 O O . VAL D 1 57 ? 6.740 10.802 -7.703 1.00 21.29 57 VAL D O 1
ATOM 2004 N N . GLY D 1 58 ? 4.690 9.992 -7.267 1.00 22.16 58 GLY D N 1
ATOM 2005 C CA . GLY D 1 58 ? 4.824 10.193 -5.817 1.00 23.25 58 GLY D CA 1
ATOM 2006 C C . GLY D 1 58 ? 5.106 11.632 -5.440 1.00 23.61 58 GLY D C 1
ATOM 2007 O O . GLY D 1 58 ? 5.789 11.917 -4.436 1.00 23.98 58 GLY D O 1
ATOM 2008 N N . GLY D 1 59 ? 4.580 12.542 -6.263 1.00 24.48 59 GLY D N 1
ATOM 2009 C CA . GLY D 1 59 ? 4.795 13.971 -6.081 1.00 24.42 59 GLY D CA 1
ATOM 2010 C C . GLY D 1 59 ? 6.114 14.520 -6.576 1.00 24.22 59 GLY D C 1
ATOM 2011 O O . GLY D 1 59 ? 6.422 15.687 -6.326 1.00 26.26 59 GLY D O 1
ATOM 2012 N N . VAL D 1 60 ? 6.901 13.729 -7.281 1.00 22.48 60 VAL D N 1
ATOM 2013 C CA . VAL D 1 60 ? 8.175 14.203 -7.781 1.00 21.65 60 VAL D CA 1
ATOM 2014 C C . VAL D 1 60 ? 8.163 14.202 -9.325 1.00 21.94 60 VAL D C 1
ATOM 2015 O O . VAL D 1 60 ? 7.715 13.216 -9.977 1.00 20.27 60 VAL D O 1
ATOM 2019 N N . ARG D 1 61 ? 8.687 15.294 -9.888 1.00 21.16 61 ARG D N 1
ATOM 2020 C CA . ARG D 1 61 ? 8.638 15.550 -11.322 1.00 23.49 61 ARG D CA 1
ATOM 2021 C C . ARG D 1 61 ? 9.891 15.001 -11.968 1.00 21.89 61 ARG D C 1
ATOM 2022 O O . ARG D 1 61 ? 10.978 15.214 -11.429 1.00 20.11 61 ARG D O 1
ATOM 2030 N N . PHE D 1 62 ? 9.721 14.301 -13.105 1.00 20.76 62 PHE D N 1
ATOM 2031 C CA . PHE D 1 62 ? 10.804 13.785 -13.966 1.00 21.08 62 PHE D CA 1
ATOM 2032 C C . PHE D 1 62 ? 10.539 14.027 -15.447 1.00 20.66 62 PHE D C 1
ATOM 2033 O O . PHE D 1 62 ? 9.398 14.014 -15.895 1.00 21.01 62 PHE D O 1
ATOM 2041 N N . ALA D 1 63 ? 11.605 14.152 -16.222 1.00 21.15 63 ALA D N 1
ATOM 2042 C CA . ALA D 1 63 ? 11.487 14.200 -17.676 1.00 21.97 63 ALA D CA 1
ATOM 2043 C C . ALA D 1 63 ? 12.021 12.911 -18.197 1.00 22.24 63 ALA D C 1
ATOM 2044 O O . ALA D 1 63 ? 13.109 12.531 -17.852 1.00 24.55 63 ALA D O 1
ATOM 2046 N N . ILE D 1 64 ? 11.261 12.231 -19.047 1.00 22.66 64 ILE D N 1
ATOM 2047 C CA . ILE D 1 64 ? 11.682 10.960 -19.625 1.00 22.97 64 ILE D CA 1
ATOM 2048 C C . ILE D 1 64 ? 11.614 11.005 -21.179 1.00 23.95 64 ILE D C 1
ATOM 2049 O O . ILE D 1 64 ? 10.643 11.504 -21.774 1.00 23.37 64 ILE D O 1
ATOM 2054 N N . GLY D 1 65 ? 12.660 10.468 -21.816 1.00 24.89 65 GLY D N 1
ATOM 2055 C CA . GLY D 1 65 ? 12.724 10.389 -23.250 1.00 25.28 65 GLY D CA 1
ATOM 2056 C C . GLY D 1 65 ? 11.628 9.518 -23.836 1.00 26.71 65 GLY D C 1
ATOM 2057 O O . GLY D 1 65 ? 11.164 8.552 -23.205 1.00 24.35 65 GLY D O 1
ATOM 2058 N N . LYS D 1 66 ? 11.206 9.858 -25.056 1.00 27.28 66 LYS D N 1
ATOM 2059 C CA . LYS D 1 66 ? 10.067 9.169 -25.677 1.00 28.79 66 LYS D CA 1
ATOM 2060 C C . LYS D 1 66 ? 10.395 7.693 -25.958 1.00 28.80 66 LYS D C 1
ATOM 2061 O O . LYS D 1 66 ? 9.530 6.805 -25.839 1.00 28.79 66 LYS D O 1
ATOM 2067 N N . GLY D 1 67 ? 11.647 7.416 -26.285 1.00 28.44 67 GLY D N 1
ATOM 2068 C CA . GLY D 1 67 ? 12.062 6.039 -26.565 1.00 28.91 67 GLY D CA 1
ATOM 2069 C C . GLY D 1 67 ? 11.931 5.148 -25.356 1.00 28.52 67 GLY D C 1
ATOM 2070 O O . GLY D 1 67 ? 11.264 4.121 -25.403 1.00 28.68 67 GLY D O 1
ATOM 2071 N N . LEU D 1 68 ? 12.578 5.555 -24.268 1.00 28.17 68 LEU D N 1
ATOM 2072 C CA . LEU D 1 68 ? 12.449 4.907 -22.973 1.00 27.49 68 LEU D CA 1
ATOM 2073 C C . LEU D 1 68 ? 10.973 4.834 -22.475 1.00 26.29 68 LEU D C 1
ATOM 2074 O O . LEU D 1 68 ? 10.510 3.767 -22.035 1.00 25.20 68 LEU D O 1
ATOM 2079 N N . ALA D 1 69 ? 10.243 5.950 -22.553 1.00 24.40 69 ALA D N 1
ATOM 2080 C CA . ALA D 1 69 ? 8.828 5.987 -22.174 1.00 23.52 69 ALA D CA 1
ATOM 2081 C C . ALA D 1 69 ? 7.975 4.978 -22.939 1.00 23.91 69 ALA D C 1
ATOM 2082 O O . ALA D 1 69 ? 6.954 4.505 -22.438 1.00 22.98 69 ALA D O 1
ATOM 2084 N N . GLY D 1 70 ? 8.373 4.658 -24.176 1.00 24.06 70 GLY D N 1
ATOM 2085 C CA . GLY D 1 70 ? 7.628 3.702 -24.988 1.00 23.67 70 GL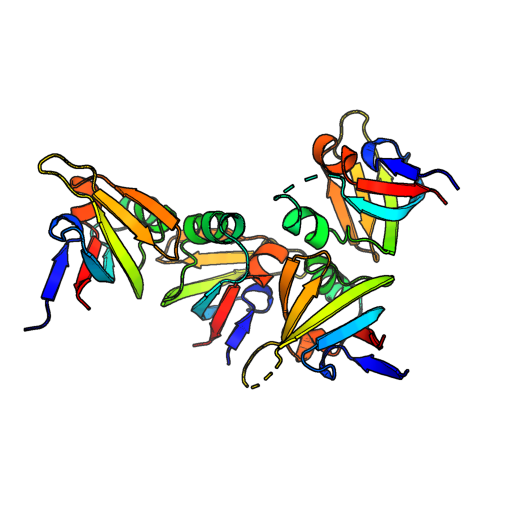Y D CA 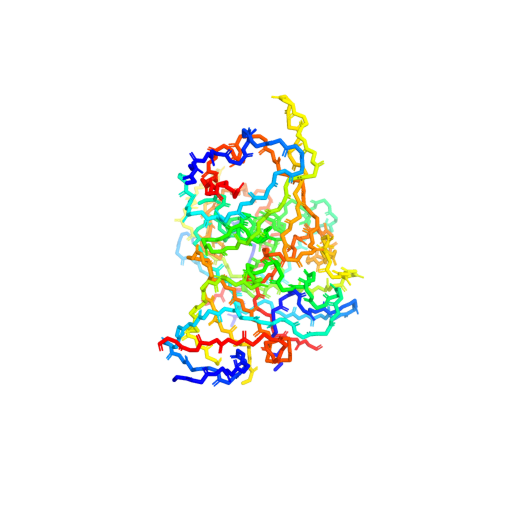1
ATOM 2086 C C . GLY D 1 70 ? 7.713 2.272 -24.505 1.00 24.01 70 GLY D C 1
ATOM 2087 O O . GLY D 1 70 ? 6.970 1.395 -24.995 1.00 24.74 70 GLY D O 1
ATOM 2088 N N . ARG D 1 71 ? 8.629 2.016 -23.581 1.00 22.76 71 ARG D N 1
ATOM 2089 C CA . ARG D 1 71 ? 8.725 0.726 -22.957 1.00 24.34 71 ARG D CA 1
ATOM 2090 C C . ARG D 1 71 ? 8.016 0.595 -21.600 1.00 23.17 71 ARG D C 1
ATOM 2091 O O . ARG D 1 71 ? 8.044 -0.481 -20.981 1.00 24.26 71 ARG D O 1
ATOM 2099 N N . VAL D 1 72 ? 7.414 1.663 -21.109 1.00 22.36 72 VAL D N 1
ATOM 2100 C CA . VAL D 1 72 ? 6.731 1.611 -19.826 1.00 20.09 72 VAL D CA 1
ATOM 2101 C C . VAL D 1 72 ? 5.241 1.415 -20.110 1.00 19.28 72 VAL D C 1
ATOM 2102 O O . VAL D 1 72 ? 4.604 2.268 -20.700 1.00 17.75 72 VAL D O 1
ATOM 2106 N N . MET D 1 73 ? 4.678 0.283 -19.700 1.00 19.16 73 MET D N 1
ATOM 2107 C CA . MET D 1 73 ? 3.266 0.020 -19.956 1.00 18.98 73 MET D CA 1
ATOM 2108 C C . MET D 1 73 ? 2.517 0.539 -18.732 1.00 19.26 73 MET D C 1
ATOM 2109 O O . MET D 1 73 ? 2.902 0.236 -17.583 1.00 18.02 73 MET D O 1
ATOM 2114 N N . VAL D 1 74 ? 1.493 1.350 -18.995 1.00 19.25 74 VAL D N 1
ATOM 2115 C CA . VAL D 1 74 ? 0.723 2.038 -17.998 1.00 20.91 74 VAL D CA 1
ATOM 2116 C C . VAL D 1 74 ? -0.761 1.744 -18.185 1.00 23.34 74 VAL D C 1
ATOM 2117 O O . VAL D 1 74 ? -1.287 1.831 -19.328 1.00 21.77 74 VAL D O 1
ATOM 2121 N N . ARG D 1 75 ? -1.417 1.386 -17.083 1.00 24.67 75 ARG D N 1
ATOM 2122 C CA . ARG D 1 75 ? -2.854 1.228 -17.027 1.00 27.43 75 ARG D CA 1
ATOM 2123 C C . ARG D 1 75 ? -3.494 2.591 -16.825 1.00 27.32 75 ARG D C 1
ATOM 2124 O O . ARG D 1 75 ? -3.347 3.204 -15.764 1.00 26.89 75 ARG D O 1
ATOM 2132 N N . LYS D 1 76 ? -4.170 3.088 -17.869 1.00 27.53 76 LYS D N 1
ATOM 2133 C CA . LYS D 1 76 ? -4.680 4.442 -17.892 1.00 29.09 76 LYS D CA 1
ATOM 2134 C C . LYS D 1 76 ? -5.976 4.476 -17.107 1.00 29.81 76 LYS D C 1
ATOM 2135 O O . LYS D 1 76 ? -6.861 3.649 -17.338 1.00 30.57 76 LYS D O 1
ATOM 2141 N N . LEU D 1 77 ? -6.096 5.437 -16.200 1.00 29.97 77 LEU D N 1
ATOM 2142 C CA . LEU D 1 77 ? -7.259 5.526 -15.310 1.00 31.35 77 LEU D CA 1
ATOM 2143 C C . LEU D 1 77 ? -8.418 6.299 -15.978 1.00 31.65 77 LEU D C 1
ATOM 2144 O O . LEU D 1 77 ? -8.160 7.162 -16.830 1.00 31.81 77 LEU D O 1
#

Organism: NCBI:txid277988

Secondary structure (DSSP, 8-state):
--EEEGGG--TT-EEEEEEE-SHHHHHHHHHTTT-STT-EEEEEE---PEEEEETTEEEEE-HHHHTTEEEEE-/-EEEGGG--TT-EEEEEEE-S-HHHHHHHHTTT-STT-EEEEEE--TT-PEEEEETTEEEEE-HHHHTTEEEEE-/---EEEGGG--TT-EEEEEEESSHHHHHHHHHTTT-STT-EEEEEE--BTBPEEEEETTEEEEE-HHHHTTEEEEE-/--EEEGGGPPTT-EEEEEEE---HHHHHTTT-STT-EEEEEEE-TTSPEEEEETTEEEEE-HHHHTTEEEEE-

Radius of gyration: 21.35 Å; Cα contacts (8 Å, |Δi|>4): 850; chains: 4; bounding box: 70×32×41 Å

Sequence (299 aa):
LMVVPLSEMGPGDKGIVVNILGGHNARQKLVSMGLTTPGATIQVLESMGPIIISVGGVRFAIGKGLAGRRVMVRKLMVVPLSEMGPGDKGIVVNILGGHNARQKLVSMGLTPGATIQVLESHPMGPIIISVGGVRFAIGKGLAGRVMVRKLMLMVVPLSEMGPGDKGIVVNILGGHNARQKLVSMGLTPGATIQVLESHPMGPIIISVGGVRFAIGKGLAGRVMVRKLLMVVPLSEMGPGDKGIVVNILNARQKLVSMGLTPGATIQVLESHPMGPIIISVGGVRFAIGKGLAGRVMVRKL

CATH classification: 2.30.30.90

B-factor: mean 26.23, std 9.19, range [11.2, 75.63]